Protein AF-A0A6G2DDM5-F1 (afdb_monomer_lite)

Organism: Streptococcus pneumoniae (NCBI:txid1313)

Secondary structure (DSSP, 8-state):
------HHHHHHHHHHTT-HHHHHHHHHHH-SS-----EEE-SS--GGG--TT-EEEEEESSS-TTTSPEEEEEEEETTEEEEE--GGGGG-HHHHHHHHHS--EES-HHHHHHHHHTTT--PPPPSEEHHHHHHHH-SSS---HHHHHHHH-SS----HHHHH-SGGG-----HHHHHHHHHHTT-

pLDDT: mean 89.07, std 11.63, range [36.31, 98.12]

Sequence (187 aa):
VYSGPDVENLGKFYDEMGFKQLKQALNVSSADVSESLDFTIVDQISQDMLSEESIFHFELFGENYHTDNLVGFAWSCGDKLYATDKLELLQDPIFKDFLEKTSLRVYDFKKDKVLLQRFGVDLQAPAFDIRLAKYLLSTVEDNEIATIASLYGQTYLVDDETFYGKGVKKAIPEREKFLEHLACKLA

Structure (mmCIF, N/CA/C/O backbone):
data_AF-A0A6G2DDM5-F1
#
_entry.id   AF-A0A6G2DDM5-F1
#
loop_
_atom_site.group_PDB
_atom_site.id
_atom_site.type_symbol
_atom_site.label_atom_id
_atom_site.label_alt_id
_atom_site.label_comp_id
_atom_site.label_asym_id
_atom_site.label_entity_id
_atom_site.label_seq_id
_atom_site.pdbx_PDB_ins_code
_atom_site.Cartn_x
_atom_site.Cartn_y
_atom_site.Cartn_z
_atom_site.occupancy
_atom_site.B_iso_or_equiv
_atom_site.auth_seq_id
_atom_site.auth_comp_id
_atom_site.auth_asym_id
_atom_site.auth_atom_id
_atom_site.pdbx_PDB_model_num
ATOM 1 N N . VAL A 1 1 ? 41.793 16.212 -19.940 1.00 54.78 1 VAL A N 1
ATOM 2 C CA . VAL A 1 1 ? 41.367 15.064 -19.108 1.00 54.78 1 VAL A CA 1
ATOM 3 C C . VAL A 1 1 ? 39.935 15.344 -18.697 1.00 54.78 1 VAL A C 1
ATOM 5 O O . VAL A 1 1 ? 39.684 16.451 -18.244 1.00 54.78 1 VAL A O 1
ATOM 8 N N . TYR A 1 2 ? 39.005 14.437 -18.986 1.00 66.69 2 TYR A N 1
ATOM 9 C CA . TYR A 1 2 ? 37.593 14.586 -18.624 1.00 66.69 2 TYR A CA 1
ATOM 10 C C . TYR A 1 2 ? 37.406 14.150 -17.167 1.00 66.69 2 TYR A C 1
ATOM 12 O O . TYR A 1 2 ? 37.849 13.059 -16.816 1.00 66.69 2 TYR A O 1
ATOM 20 N N . SER A 1 3 ? 36.795 14.999 -16.338 1.00 69.69 3 SER A N 1
ATOM 21 C CA . SER A 1 3 ? 36.660 14.789 -14.885 1.00 69.69 3 SER A CA 1
ATOM 22 C C . SER A 1 3 ? 35.334 14.136 -14.474 1.00 69.69 3 SER A C 1
ATOM 24 O O . SER A 1 3 ? 35.038 14.071 -13.286 1.00 69.69 3 SER A O 1
ATOM 26 N N . GLY A 1 4 ? 34.545 13.654 -15.439 1.00 71.62 4 GLY A N 1
ATOM 27 C CA . GLY A 1 4 ? 33.183 13.176 -15.200 1.00 71.62 4 GLY A CA 1
ATOM 28 C C . GLY A 1 4 ? 32.119 14.264 -15.415 1.00 71.62 4 GLY A C 1
ATOM 29 O O . GLY A 1 4 ? 32.465 15.424 -15.653 1.00 71.62 4 GLY A O 1
ATOM 30 N N . PRO A 1 5 ? 30.829 13.880 -15.402 1.00 71.56 5 PRO A N 1
ATOM 31 C CA . PRO A 1 5 ? 29.717 14.813 -15.547 1.00 71.56 5 PRO A CA 1
ATOM 32 C C . PRO A 1 5 ? 29.537 15.672 -14.286 1.00 71.56 5 PRO A C 1
ATOM 34 O O . PRO A 1 5 ? 29.652 15.182 -13.166 1.00 71.56 5 PRO A O 1
ATOM 37 N N . ASP A 1 6 ? 29.220 16.952 -14.479 1.00 81.56 6 ASP A N 1
ATOM 38 C CA . ASP A 1 6 ? 28.837 17.873 -13.404 1.00 81.56 6 ASP A CA 1
ATOM 39 C C . ASP A 1 6 ? 27.364 17.639 -13.035 1.00 81.56 6 ASP A C 1
ATOM 41 O O . ASP A 1 6 ? 26.447 18.185 -13.653 1.00 81.56 6 ASP A O 1
ATOM 45 N N . VAL A 1 7 ? 27.152 16.746 -12.068 1.00 80.56 7 VAL A N 1
ATOM 46 C CA . VAL A 1 7 ? 25.826 16.273 -11.640 1.00 80.56 7 VAL A CA 1
ATOM 47 C C . VAL A 1 7 ? 24.951 17.421 -11.125 1.00 80.56 7 VAL A C 1
ATOM 49 O O . VAL A 1 7 ? 23.751 17.442 -11.393 1.00 80.56 7 VAL A O 1
ATOM 52 N N . GLU A 1 8 ? 25.534 18.413 -10.445 1.00 79.19 8 GLU A N 1
ATOM 53 C CA . GLU A 1 8 ? 24.778 19.530 -9.870 1.00 79.19 8 GLU A CA 1
ATOM 54 C C . GLU A 1 8 ? 24.219 20.449 -10.965 1.00 79.19 8 GLU A C 1
ATOM 56 O O . GLU A 1 8 ? 23.033 20.792 -10.960 1.00 79.19 8 GLU A O 1
ATOM 61 N N . ASN A 1 9 ? 25.048 20.818 -11.946 1.00 82.56 9 ASN A N 1
ATOM 62 C CA . ASN A 1 9 ? 24.602 21.642 -13.071 1.00 82.56 9 ASN A CA 1
ATOM 63 C C . ASN A 1 9 ? 23.654 20.882 -14.009 1.00 82.56 9 ASN A C 1
ATOM 65 O O . ASN A 1 9 ? 22.713 21.472 -14.542 1.00 82.56 9 ASN A O 1
ATOM 69 N N . LEU A 1 10 ? 23.853 19.572 -14.177 1.00 82.69 10 LEU A N 1
ATOM 70 C CA . LEU A 1 10 ? 22.969 18.737 -14.988 1.00 82.69 10 LEU A CA 1
ATOM 71 C C . LEU A 1 10 ? 21.580 18.576 -14.347 1.00 82.69 10 LEU A C 1
ATOM 73 O O . LEU A 1 10 ? 20.574 18.652 -15.050 1.00 82.69 10 LEU A O 1
ATOM 77 N N . GLY A 1 11 ? 21.511 18.440 -13.019 1.00 83.12 11 GLY A N 1
ATOM 78 C CA . GLY A 1 11 ? 20.249 18.416 -12.278 1.00 83.12 11 GLY A CA 1
ATOM 79 C C . GLY A 1 11 ? 19.447 19.713 -12.435 1.00 83.12 11 GLY A C 1
ATOM 80 O O . GLY A 1 11 ? 18.255 19.656 -12.736 1.00 83.12 11 GLY A O 1
ATOM 81 N N . LYS A 1 12 ? 20.107 20.878 -12.323 1.00 84.38 12 LYS A N 1
ATOM 82 C CA . LYS A 1 12 ? 19.479 22.197 -12.552 1.00 84.38 12 LYS A CA 1
ATOM 83 C C . LYS A 1 12 ? 18.965 22.347 -13.984 1.00 84.38 12 LYS A C 1
ATOM 85 O O . LYS A 1 12 ? 17.849 22.811 -14.193 1.00 84.38 12 LYS A O 1
ATOM 90 N N . PHE A 1 13 ? 19.741 21.896 -14.968 1.00 86.62 13 PHE A N 1
ATOM 91 C CA . PHE A 1 13 ? 19.322 21.900 -16.369 1.00 86.62 13 PHE A CA 1
ATOM 92 C C . PHE A 1 13 ? 18.080 21.026 -16.607 1.00 86.62 13 PHE A C 1
ATOM 94 O O . PHE A 1 13 ? 17.173 21.415 -17.342 1.00 86.62 13 PHE A O 1
ATOM 101 N N . TYR A 1 14 ? 18.002 19.855 -15.970 1.00 87.88 14 TYR A N 1
ATOM 102 C CA . TYR A 1 14 ? 16.817 19.003 -16.059 1.00 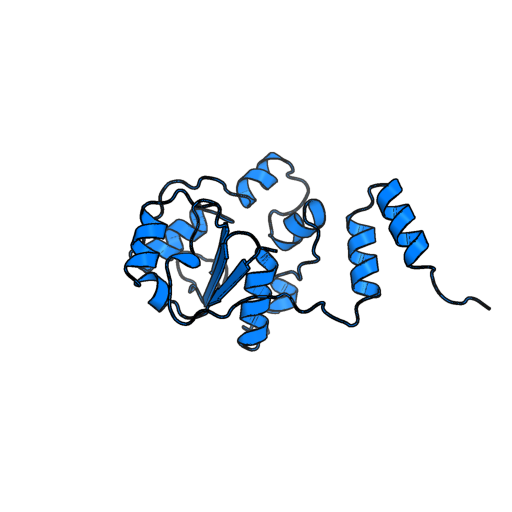87.88 14 TYR A CA 1
ATOM 103 C C . TYR A 1 14 ? 15.583 19.625 -15.400 1.00 87.88 14 TYR A C 1
ATOM 105 O O . TYR A 1 14 ? 14.490 19.464 -15.942 1.00 87.88 14 TYR A O 1
ATOM 113 N N . ASP A 1 15 ? 15.741 20.375 -14.306 1.00 81.62 15 ASP A N 1
ATOM 114 C CA . ASP A 1 15 ? 14.645 21.157 -13.719 1.00 81.62 15 ASP A CA 1
ATOM 115 C C . ASP A 1 15 ? 14.138 22.243 -14.675 1.00 81.62 15 ASP A C 1
ATOM 117 O O . ASP A 1 15 ? 12.932 22.340 -14.902 1.00 81.62 15 ASP A O 1
ATOM 121 N N . GLU A 1 16 ? 15.040 23.016 -15.288 1.00 85.44 16 GLU A N 1
ATOM 122 C CA . GLU A 1 16 ? 14.681 24.077 -16.243 1.00 85.44 16 GLU A CA 1
ATOM 123 C C . GLU A 1 16 ? 13.943 23.538 -17.475 1.00 85.44 16 GLU A C 1
ATOM 125 O O . GLU A 1 16 ? 13.008 24.167 -17.971 1.00 85.44 16 GLU A O 1
ATOM 130 N N . MET A 1 17 ? 14.339 22.361 -17.961 1.00 88.38 17 MET A N 1
ATOM 131 C CA . MET A 1 17 ? 13.740 21.724 -19.138 1.00 88.38 17 MET A CA 1
ATOM 132 C C . MET A 1 17 ? 12.504 20.874 -18.812 1.00 88.38 17 MET A C 1
ATOM 134 O O . MET A 1 17 ? 11.863 20.344 -19.720 1.00 88.38 17 MET A O 1
ATOM 138 N N . GLY A 1 18 ? 12.157 20.714 -17.530 1.00 76.94 18 GLY A N 1
ATOM 139 C CA . GLY A 1 18 ? 11.056 19.855 -17.088 1.00 76.94 18 GLY A CA 1
ATOM 140 C C . GLY A 1 18 ? 11.322 18.355 -17.273 1.00 76.94 18 GLY A C 1
ATOM 141 O O . GLY A 1 18 ? 10.384 17.558 -17.315 1.00 76.94 18 GLY A O 1
ATOM 142 N N . PHE A 1 19 ? 12.586 17.941 -17.378 1.00 84.25 19 PHE A N 1
ATOM 143 C CA . PHE A 1 19 ? 13.003 16.554 -17.600 1.00 84.25 19 PHE A CA 1
ATOM 144 C C . PHE A 1 19 ? 13.037 15.742 -16.299 1.00 84.25 19 PHE A C 1
ATOM 146 O O . PHE A 1 19 ? 14.080 15.245 -15.871 1.00 84.25 19 PHE A O 1
ATOM 153 N N . LYS A 1 20 ? 11.865 15.568 -15.682 1.00 76.75 20 LYS A N 1
ATOM 154 C CA . LYS A 1 20 ? 11.706 14.880 -14.389 1.00 76.75 20 LYS A CA 1
ATOM 155 C C . LYS A 1 20 ? 12.311 13.472 -14.367 1.00 76.75 20 LYS A C 1
ATOM 157 O O . LYS A 1 20 ? 13.054 13.148 -13.447 1.00 76.75 20 LYS A O 1
ATOM 162 N N . GLN A 1 21 ? 12.070 12.672 -15.407 1.00 72.88 21 GLN A N 1
ATOM 163 C CA . GLN A 1 21 ? 12.587 11.298 -15.505 1.00 72.88 21 GLN A CA 1
ATOM 164 C C . GLN A 1 21 ? 14.121 11.250 -15.588 1.00 72.88 21 GLN A C 1
ATOM 166 O O . GLN A 1 21 ? 14.756 10.429 -14.930 1.00 72.88 21 GLN A O 1
ATOM 171 N N . LEU A 1 22 ? 14.735 12.157 -16.357 1.00 79.69 22 LEU A N 1
ATOM 172 C CA . LEU A 1 22 ? 16.195 12.226 -16.472 1.00 79.69 22 LEU A CA 1
ATOM 173 C C . LEU A 1 22 ? 16.838 12.707 -15.168 1.00 79.69 22 LEU A C 1
ATOM 175 O O . LEU A 1 22 ? 17.896 12.207 -14.793 1.00 79.69 22 LEU A O 1
ATOM 179 N N . LYS A 1 23 ? 16.180 13.619 -14.442 1.00 77.50 23 LYS A N 1
ATOM 180 C CA . LYS A 1 23 ? 16.613 14.042 -13.104 1.00 77.50 23 LYS A CA 1
ATOM 181 C C . LYS A 1 23 ? 16.555 12.903 -12.092 1.00 77.50 23 LYS A C 1
ATOM 183 O O . LYS A 1 23 ? 17.520 12.699 -11.363 1.00 77.50 23 LYS A O 1
ATOM 188 N N . GLN A 1 24 ? 15.468 12.136 -12.075 1.00 71.00 24 GLN A N 1
ATOM 189 C CA . GLN A 1 24 ? 15.364 10.954 -11.217 1.00 71.00 24 GLN A CA 1
ATOM 190 C C . GLN A 1 24 ? 16.467 9.937 -11.544 1.00 71.00 24 GLN A C 1
ATOM 192 O O . GLN A 1 24 ? 17.178 9.503 -10.642 1.00 71.00 24 GLN A O 1
ATOM 197 N N . ALA A 1 25 ? 16.691 9.627 -12.825 1.00 72.44 25 ALA A N 1
ATOM 198 C CA . ALA A 1 25 ? 17.763 8.721 -13.246 1.00 72.44 25 ALA A CA 1
ATOM 199 C C . ALA A 1 25 ? 19.166 9.232 -12.860 1.00 72.44 25 ALA A C 1
ATOM 201 O O . ALA A 1 25 ? 20.036 8.445 -12.478 1.00 72.44 25 ALA A O 1
ATOM 202 N N . LEU A 1 26 ? 19.391 10.548 -12.920 1.00 74.81 26 LEU A N 1
ATOM 203 C CA . LEU A 1 26 ? 20.638 11.180 -12.492 1.00 74.81 26 LEU A CA 1
ATOM 204 C C . LEU A 1 26 ? 20.869 11.014 -10.983 1.00 74.81 26 LEU A C 1
ATOM 206 O O . LEU A 1 26 ? 21.977 10.666 -10.576 1.00 74.81 26 LEU A O 1
ATOM 210 N N . ASN A 1 27 ? 19.829 11.195 -10.166 1.00 65.69 27 ASN A N 1
ATOM 211 C CA . ASN A 1 27 ? 19.906 10.985 -8.719 1.00 65.69 27 ASN A CA 1
ATOM 212 C C . ASN A 1 27 ? 20.217 9.519 -8.379 1.00 65.69 27 ASN A C 1
ATOM 214 O O . ASN A 1 27 ? 21.095 9.267 -7.562 1.00 65.69 27 ASN A O 1
ATOM 218 N N . 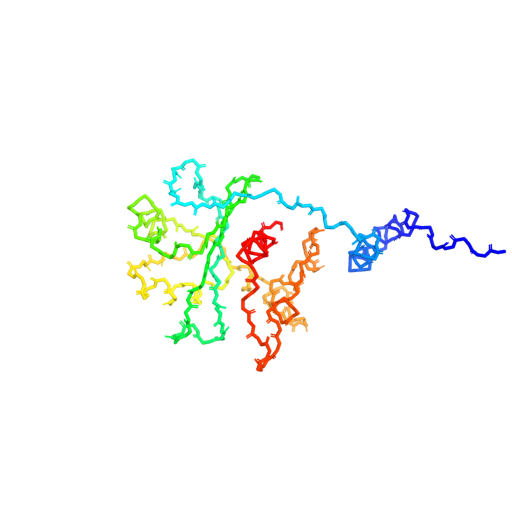VAL A 1 28 ? 19.591 8.558 -9.069 1.00 60.59 28 VAL A N 1
ATOM 219 C CA . VAL A 1 28 ? 19.861 7.116 -8.892 1.00 60.59 28 VAL A CA 1
ATOM 220 C C . VAL A 1 28 ? 21.303 6.765 -9.267 1.00 60.59 28 VAL A C 1
ATOM 222 O O . VAL A 1 28 ? 21.962 6.011 -8.563 1.00 60.59 28 VAL A O 1
ATOM 225 N N . SER A 1 29 ? 21.835 7.363 -10.337 1.00 56.31 29 SER A N 1
ATOM 226 C CA . SER A 1 29 ? 23.227 7.153 -10.775 1.00 56.31 29 SER A CA 1
ATOM 227 C C . SER A 1 29 ? 24.261 7.714 -9.790 1.00 56.31 29 SER A C 1
ATOM 229 O O . SER A 1 29 ? 25.420 7.307 -9.803 1.00 56.31 29 SER A O 1
ATOM 231 N N . SER A 1 30 ? 23.843 8.682 -8.973 1.00 50.94 30 SER A N 1
ATOM 232 C CA . SER A 1 30 ? 24.664 9.359 -7.962 1.00 50.94 30 SER A CA 1
ATOM 233 C C . SER A 1 30 ? 24.543 8.706 -6.581 1.00 50.94 30 SER A C 1
ATOM 235 O O . SER A 1 30 ? 25.346 8.986 -5.693 1.00 50.94 30 SER A O 1
ATOM 237 N N . ALA A 1 31 ? 23.541 7.845 -6.404 1.00 43.50 31 ALA A N 1
ATOM 238 C CA . ALA A 1 31 ? 23.170 7.226 -5.149 1.00 43.50 31 ALA A CA 1
ATOM 239 C C . ALA A 1 31 ? 23.557 5.738 -5.143 1.00 43.50 31 ALA A C 1
ATOM 241 O O . ALA A 1 31 ? 22.714 4.855 -5.244 1.00 43.50 31 ALA A O 1
ATOM 242 N N . ASP A 1 32 ? 24.837 5.463 -4.883 1.00 36.31 32 ASP A N 1
ATOM 243 C CA . ASP A 1 32 ? 25.250 4.228 -4.184 1.00 36.31 32 ASP A CA 1
ATOM 244 C C . ASP A 1 32 ? 24.856 4.269 -2.683 1.00 36.31 32 ASP A C 1
ATOM 246 O O . ASP A 1 32 ? 25.294 3.455 -1.870 1.00 36.31 32 ASP A O 1
ATOM 250 N N . VAL A 1 33 ? 24.017 5.232 -2.291 1.00 40.22 33 VAL A N 1
ATOM 251 C CA . VAL A 1 33 ? 23.480 5.403 -0.946 1.00 40.22 33 VAL A CA 1
ATOM 252 C C . VAL A 1 33 ? 21.976 5.579 -1.094 1.00 40.22 33 VAL A C 1
ATOM 254 O O . VAL A 1 33 ? 21.505 6.663 -1.426 1.00 40.22 33 VAL A O 1
ATOM 257 N N . SER A 1 34 ? 21.230 4.495 -0.887 1.00 47.12 34 SER A N 1
ATOM 258 C CA . SER A 1 34 ? 19.800 4.580 -0.595 1.00 47.12 34 SER A CA 1
ATOM 259 C C . SER A 1 34 ? 19.656 5.540 0.583 1.00 47.12 34 SER A C 1
ATOM 261 O O . SER A 1 34 ? 20.154 5.237 1.669 1.00 47.12 34 SER A O 1
ATOM 263 N N . GLU A 1 35 ? 19.061 6.717 0.382 1.00 52.72 35 GLU A N 1
ATOM 264 C CA . GLU A 1 35 ? 18.551 7.479 1.518 1.00 52.72 35 GLU A CA 1
ATOM 265 C C . GLU A 1 35 ? 17.567 6.546 2.222 1.00 52.72 35 GLU A C 1
ATOM 267 O O . GLU A 1 35 ? 16.577 6.117 1.633 1.00 52.72 35 GLU A O 1
ATOM 272 N N . SER A 1 36 ? 17.917 6.117 3.434 1.00 64.19 36 SER A N 1
ATOM 273 C CA . SER A 1 36 ? 17.078 5.227 4.227 1.00 64.19 36 SER A CA 1
ATOM 274 C C . SER A 1 36 ? 15.762 5.945 4.498 1.00 64.19 36 SER A C 1
ATOM 276 O O . SER A 1 36 ? 15.764 6.987 5.161 1.00 64.19 36 SER A O 1
ATOM 278 N N . LEU A 1 37 ? 14.664 5.410 3.972 1.00 83.12 37 LEU A N 1
ATOM 279 C CA . LEU A 1 37 ? 13.335 5.941 4.229 1.00 83.12 37 LEU A CA 1
ATOM 280 C C . LEU A 1 37 ? 13.002 5.732 5.710 1.00 83.12 37 LEU A C 1
ATOM 282 O O . LEU A 1 37 ? 13.131 4.621 6.221 1.00 83.12 37 LEU A O 1
ATOM 286 N N . ASP A 1 38 ? 12.581 6.786 6.409 1.00 91.00 38 ASP A N 1
ATOM 287 C CA . ASP A 1 38 ? 12.138 6.655 7.799 1.00 91.00 38 ASP A CA 1
ATOM 288 C C . ASP A 1 38 ? 10.714 6.085 7.825 1.00 91.00 38 ASP A C 1
ATOM 290 O O . ASP A 1 38 ? 9.750 6.737 7.416 1.00 91.00 38 ASP A O 1
ATOM 294 N N . PHE A 1 39 ? 10.580 4.837 8.269 1.00 95.19 39 PHE A N 1
ATOM 295 C CA . PHE A 1 39 ? 9.294 4.166 8.419 1.00 95.19 39 PHE A CA 1
ATOM 296 C C . PHE A 1 39 ? 9.278 3.297 9.676 1.00 95.19 39 PHE A C 1
ATOM 298 O O . PHE A 1 39 ? 10.305 2.840 10.177 1.00 95.19 39 PHE A O 1
ATOM 305 N N . THR A 1 40 ? 8.081 3.051 10.200 1.00 97.06 40 THR A N 1
ATOM 306 C CA . THR A 1 40 ? 7.877 2.226 11.392 1.00 97.06 40 THR A CA 1
ATOM 307 C C . THR A 1 40 ? 7.300 0.867 11.010 1.00 97.06 40 THR A C 1
ATOM 309 O O . THR A 1 40 ? 6.230 0.781 10.405 1.00 97.06 40 THR A O 1
ATOM 312 N N . ILE A 1 41 ? 7.977 -0.211 11.415 1.00 97.31 41 ILE A N 1
ATOM 313 C CA . ILE A 1 41 ? 7.411 -1.564 11.357 1.00 97.31 41 ILE A CA 1
ATOM 314 C C . ILE A 1 41 ? 6.393 -1.707 12.488 1.00 97.31 41 ILE A C 1
ATOM 316 O O . ILE A 1 41 ? 6.733 -1.552 13.662 1.00 97.31 41 ILE A O 1
ATOM 320 N N . VAL A 1 42 ? 5.143 -2.001 12.138 1.00 97.38 42 VAL A N 1
ATOM 321 C CA . VAL A 1 42 ? 4.040 -2.032 13.101 1.00 97.38 42 VAL A CA 1
ATOM 322 C C . VAL A 1 42 ? 3.699 -3.456 13.507 1.00 97.38 42 VAL A C 1
ATOM 324 O O . VAL A 1 42 ? 3.315 -4.289 12.686 1.00 97.38 42 VAL A O 1
ATOM 327 N N . ASP A 1 43 ? 3.780 -3.704 14.811 1.00 95.69 43 ASP A N 1
ATOM 328 C CA . ASP A 1 43 ? 3.358 -4.959 15.432 1.00 95.69 43 ASP A CA 1
ATOM 329 C C . ASP A 1 43 ? 2.021 -4.849 16.182 1.00 95.69 43 ASP A C 1
ATOM 331 O O . ASP A 1 43 ? 1.424 -5.877 16.501 1.00 95.69 43 ASP A O 1
ATOM 335 N N . GLN A 1 44 ? 1.569 -3.627 16.484 1.00 95.31 44 GLN A N 1
ATOM 336 C CA . GLN A 1 44 ? 0.322 -3.315 17.186 1.00 95.31 44 GLN A CA 1
ATOM 337 C C . GLN A 1 44 ? -0.233 -1.980 16.690 1.00 95.31 44 GLN A C 1
ATOM 339 O O . GLN A 1 44 ? 0.525 -1.027 16.526 1.00 95.31 44 GLN A O 1
ATOM 344 N N . ILE A 1 45 ? -1.547 -1.907 16.484 1.00 95.88 45 ILE A N 1
ATOM 345 C CA . ILE A 1 45 ? -2.206 -0.693 16.000 1.00 95.88 45 ILE A CA 1
ATOM 346 C C . ILE A 1 45 ? -2.489 0.251 17.168 1.00 95.88 45 ILE A C 1
ATOM 348 O O . ILE A 1 45 ? -2.998 -0.159 18.212 1.00 95.88 45 ILE A O 1
ATOM 352 N N . SER A 1 46 ? -2.206 1.535 16.967 1.00 94.06 46 SER A N 1
ATOM 353 C CA . SER A 1 46 ? -2.650 2.613 17.845 1.00 94.06 46 SER A CA 1
ATOM 354 C C . SER A 1 46 ? -3.364 3.702 17.046 1.00 94.06 46 SER A C 1
ATOM 356 O O . SER A 1 46 ? -3.150 3.877 15.848 1.00 94.06 46 SER A O 1
ATOM 358 N N . GLN A 1 47 ? -4.261 4.433 17.708 1.00 92.81 47 GLN A N 1
ATOM 359 C CA . GLN A 1 47 ? -5.128 5.407 17.040 1.00 92.81 47 GLN A CA 1
ATOM 360 C C . GLN A 1 47 ? -4.353 6.599 16.451 1.00 92.81 47 GLN A C 1
ATOM 362 O O . GLN A 1 47 ? -4.785 7.181 15.464 1.00 92.81 47 GLN A O 1
ATOM 367 N N . ASP A 1 48 ? -3.196 6.944 17.016 1.00 94.62 48 ASP A N 1
ATOM 368 C CA . ASP A 1 48 ? -2.308 8.001 16.517 1.00 94.62 48 ASP A CA 1
ATOM 369 C C . ASP A 1 48 ? -1.576 7.634 15.213 1.00 94.62 48 ASP A C 1
ATOM 371 O O . ASP A 1 48 ? -0.946 8.496 14.600 1.00 94.62 48 ASP A O 1
ATOM 375 N N . MET A 1 49 ? -1.681 6.377 14.767 1.00 95.69 49 MET A N 1
ATOM 376 C CA . MET A 1 49 ? -1.172 5.921 13.472 1.00 95.69 49 MET A CA 1
ATOM 377 C C . MET A 1 49 ? -2.187 6.100 12.335 1.00 95.69 49 MET A C 1
ATOM 379 O O . MET A 1 49 ? -1.858 5.776 11.196 1.00 95.69 49 MET A O 1
ATOM 383 N N . LEU A 1 50 ? -3.413 6.555 12.620 1.00 96.06 50 LEU A N 1
ATOM 384 C CA . LEU A 1 50 ? -4.527 6.566 11.670 1.00 96.06 50 LEU A CA 1
ATOM 385 C C . LEU A 1 50 ? -5.070 7.984 11.470 1.00 96.06 50 LEU A C 1
ATOM 387 O O . LEU A 1 50 ? -5.339 8.707 12.429 1.00 96.06 50 LEU A O 1
ATOM 391 N N . SER A 1 51 ? -5.282 8.364 10.212 1.00 95.12 51 SER A N 1
ATOM 392 C CA . SER A 1 51 ? -5.866 9.645 9.815 1.00 95.12 51 SER A CA 1
ATOM 393 C C . SER A 1 51 ? -6.789 9.450 8.618 1.00 95.12 51 SER A C 1
ATOM 395 O O . SER A 1 51 ? -6.524 8.617 7.762 1.00 95.12 51 SER A O 1
ATOM 397 N N . GLU A 1 52 ? -7.855 10.239 8.493 1.00 92.81 52 GLU A N 1
ATOM 398 C CA . GLU A 1 52 ? -8.731 10.197 7.306 1.00 92.81 52 GLU A CA 1
ATOM 399 C C . GLU A 1 52 ? -7.978 10.520 6.002 1.00 92.81 52 GLU A C 1
ATOM 401 O O . GLU A 1 52 ? -8.379 10.097 4.921 1.00 92.81 52 GLU A O 1
ATOM 406 N N . GLU A 1 53 ? -6.847 11.222 6.113 1.00 93.62 53 GLU A N 1
ATOM 407 C CA . GLU A 1 53 ? -5.959 11.544 4.993 1.00 93.62 53 GLU A CA 1
ATOM 408 C C . GLU A 1 53 ? -4.918 10.453 4.698 1.00 93.62 53 GLU A C 1
ATOM 410 O O . GLU A 1 53 ? -4.126 10.593 3.765 1.00 93.62 53 GLU A O 1
ATOM 415 N N . SER A 1 54 ? -4.907 9.370 5.478 1.00 94.00 54 SER A N 1
ATOM 416 C CA . SER A 1 54 ? -4.007 8.236 5.287 1.00 94.00 54 SER A CA 1
ATOM 417 C C . SER A 1 54 ? -4.191 7.601 3.911 1.00 94.00 54 SER A C 1
ATOM 419 O O . SER A 1 54 ? -5.308 7.330 3.458 1.00 94.00 54 SER A O 1
ATOM 421 N N . ILE A 1 55 ? -3.065 7.322 3.260 1.00 95.69 55 ILE A N 1
ATOM 422 C CA . ILE A 1 55 ? -3.014 6.547 2.022 1.00 95.69 55 ILE A CA 1
ATOM 423 C C . ILE A 1 55 ? -2.675 5.115 2.401 1.00 95.69 55 ILE A C 1
ATOM 425 O O . ILE A 1 55 ? -1.728 4.895 3.150 1.00 95.69 55 ILE A O 1
ATOM 429 N N . PHE A 1 56 ? -3.443 4.158 1.890 1.00 97.44 56 PHE A N 1
ATOM 430 C CA . PHE A 1 56 ? -3.253 2.738 2.153 1.00 97.44 56 PHE A CA 1
ATOM 431 C C . PHE A 1 56 ? -2.786 2.008 0.903 1.00 97.44 56 PHE A C 1
ATOM 433 O O . PHE A 1 56 ? -3.259 2.262 -0.208 1.00 97.44 56 PHE A O 1
ATOM 440 N N . HIS A 1 57 ? -1.890 1.050 1.113 1.00 97.38 57 HIS A N 1
ATOM 441 C CA . HIS A 1 57 ? -1.425 0.137 0.086 1.00 97.38 57 HIS A CA 1
ATOM 442 C C . HIS A 1 57 ? -1.423 -1.298 0.613 1.00 97.38 57 HIS A C 1
ATOM 444 O O . HIS A 1 57 ? -0.737 -1.614 1.586 1.00 97.38 57 HIS A O 1
ATOM 450 N N . PHE A 1 58 ? -2.181 -2.173 -0.049 1.00 96.88 58 PHE A N 1
ATOM 451 C CA . PHE A 1 58 ? -2.275 -3.596 0.272 1.00 96.88 58 PHE A CA 1
ATOM 452 C C . PHE A 1 58 ? -1.528 -4.422 -0.780 1.00 96.88 58 PHE A C 1
ATOM 454 O O . PHE A 1 58 ? -1.860 -4.398 -1.975 1.00 96.88 58 PHE A O 1
ATOM 461 N N . GLU A 1 59 ? -0.512 -5.162 -0.335 1.00 96.25 59 GLU A N 1
ATOM 462 C CA . GLU A 1 59 ? 0.404 -5.869 -1.223 1.00 96.25 59 GLU A CA 1
ATOM 463 C C . GLU A 1 59 ? -0.029 -7.309 -1.481 1.00 96.25 59 GLU A C 1
ATOM 465 O O . GLU A 1 59 ? -0.097 -8.149 -0.580 1.00 96.25 59 GLU A O 1
ATOM 470 N N . LEU A 1 60 ? -0.251 -7.606 -2.758 1.00 93.31 60 LEU A N 1
ATOM 471 C CA . LEU A 1 60 ? -0.533 -8.942 -3.258 1.00 93.31 60 LEU A CA 1
ATOM 472 C C . LEU A 1 60 ? 0.750 -9.562 -3.811 1.00 93.31 60 LEU A C 1
ATOM 474 O O . LEU A 1 60 ? 1.348 -9.021 -4.739 1.00 93.31 60 LEU A O 1
ATOM 478 N N . PHE A 1 61 ? 1.133 -10.741 -3.324 1.00 88.19 61 PHE A N 1
ATOM 479 C CA . PHE A 1 61 ? 2.218 -11.494 -3.951 1.00 88.19 61 PHE A CA 1
ATOM 480 C C . PHE A 1 61 ? 1.658 -12.419 -5.030 1.00 88.19 61 PHE A C 1
ATOM 482 O O . PHE A 1 61 ? 1.403 -13.601 -4.806 1.00 88.19 61 PHE A O 1
ATOM 489 N N . GLY A 1 62 ? 1.424 -11.848 -6.208 1.00 87.19 62 GLY A N 1
ATOM 490 C CA . GLY A 1 62 ? 0.733 -12.514 -7.306 1.00 87.19 62 GLY A CA 1
ATOM 491 C C . GLY A 1 62 ? 0.090 -11.500 -8.242 1.00 87.19 62 GLY A C 1
ATOM 492 O O . GLY A 1 62 ? 0.427 -10.322 -8.195 1.00 87.19 62 GLY A O 1
ATOM 493 N N . GLU A 1 63 ? -0.824 -11.958 -9.085 1.00 85.38 63 GLU A N 1
ATOM 494 C CA . GLU A 1 63 ? -1.598 -11.088 -9.987 1.00 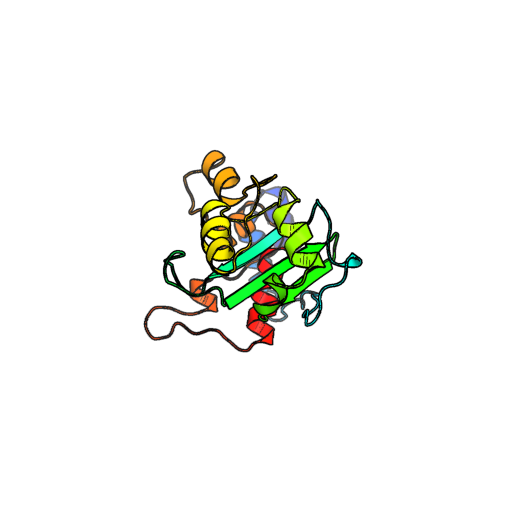85.38 63 GLU A CA 1
ATOM 495 C C . GLU A 1 63 ? -3.106 -11.230 -9.756 1.00 85.38 63 GLU A C 1
ATOM 497 O O . GLU A 1 63 ? -3.881 -10.304 -10.007 1.00 85.38 63 GLU A O 1
ATOM 502 N N . ASN A 1 64 ? -3.550 -12.381 -9.252 1.00 90.31 64 ASN A N 1
ATOM 503 C CA . ASN A 1 64 ? -4.954 -12.701 -9.107 1.00 90.31 64 ASN A CA 1
ATOM 504 C C . ASN A 1 64 ? -5.438 -12.406 -7.687 1.00 90.31 64 ASN A C 1
ATOM 506 O O . ASN A 1 64 ? -5.344 -13.238 -6.789 1.00 90.31 64 ASN A O 1
ATOM 510 N N . TYR A 1 65 ? -6.056 -11.244 -7.497 1.00 90.31 65 TYR A N 1
ATOM 511 C CA . TYR A 1 65 ? -6.605 -10.817 -6.206 1.00 90.31 65 TYR A CA 1
ATOM 512 C C . TYR A 1 65 ? -7.759 -11.689 -5.672 1.00 90.31 65 TYR A C 1
ATOM 514 O O . TYR A 1 65 ? -8.128 -11.568 -4.503 1.00 90.31 65 TYR A O 1
ATOM 522 N N . HIS A 1 66 ? -8.315 -12.607 -6.472 1.00 88.56 66 HIS A N 1
ATOM 523 C CA . HIS A 1 66 ? -9.276 -13.597 -5.975 1.00 88.56 66 HIS A CA 1
ATOM 524 C C . HIS A 1 66 ? -8.611 -14.803 -5.302 1.00 88.56 66 HIS A C 1
ATOM 526 O O . HIS A 1 66 ? -9.228 -15.411 -4.427 1.00 88.56 66 HIS A O 1
ATOM 532 N N . THR A 1 67 ? -7.391 -15.172 -5.703 1.00 89.31 67 THR A N 1
ATOM 533 C CA . THR A 1 67 ? -6.745 -16.429 -5.279 1.00 89.31 67 THR A CA 1
ATOM 534 C C . THR A 1 67 ? -5.426 -16.223 -4.552 1.00 89.31 67 THR A C 1
ATOM 536 O O . THR A 1 67 ? -5.128 -16.966 -3.620 1.00 89.31 67 THR A O 1
ATOM 539 N N . ASP A 1 68 ? -4.649 -15.221 -4.951 1.00 92.50 68 ASP A N 1
ATOM 540 C CA . ASP A 1 68 ? -3.319 -14.960 -4.412 1.00 92.50 68 ASP A CA 1
ATOM 541 C C . ASP A 1 68 ? -3.420 -14.271 -3.051 1.00 92.50 68 ASP A C 1
ATOM 543 O O . ASP A 1 68 ? -4.417 -13.623 -2.731 1.00 92.50 68 ASP A O 1
ATOM 547 N N . ASN A 1 69 ? -2.413 -14.449 -2.203 1.00 90.25 69 ASN A N 1
ATOM 548 C CA . ASN A 1 69 ? -2.483 -13.988 -0.821 1.00 90.25 69 ASN A CA 1
ATOM 549 C C . ASN A 1 69 ? -1.977 -12.553 -0.671 1.00 90.25 69 ASN A C 1
ATOM 551 O O . ASN A 1 69 ? -0.959 -12.174 -1.252 1.00 90.25 69 ASN A O 1
ATOM 555 N N . LEU A 1 70 ? -2.678 -11.791 0.170 1.00 94.94 70 LEU A N 1
ATOM 556 C CA . LEU A 1 70 ? -2.129 -10.582 0.771 1.00 94.94 70 LEU A CA 1
ATOM 557 C C . LEU A 1 70 ? -0.877 -10.979 1.565 1.00 94.94 70 LEU A C 1
ATOM 559 O O . LEU A 1 70 ? -0.915 -11.970 2.294 1.00 94.94 70 LEU A O 1
ATOM 563 N N . VAL A 1 71 ? 0.216 -10.243 1.401 1.00 95.88 71 VAL A N 1
ATOM 564 C CA . VAL A 1 71 ? 1.506 -10.552 2.051 1.00 95.88 71 VAL A CA 1
ATOM 565 C C . VAL A 1 71 ? 1.996 -9.459 2.988 1.00 95.88 71 VAL A C 1
ATOM 567 O O . VAL A 1 71 ? 2.886 -9.693 3.795 1.00 95.88 71 VAL A O 1
ATOM 570 N N . GLY A 1 72 ? 1.394 -8.280 2.907 1.00 97.31 72 GLY A N 1
ATOM 571 C CA . GLY A 1 72 ? 1.676 -7.161 3.783 1.00 97.31 72 GLY A CA 1
ATOM 572 C C . GLY A 1 72 ? 0.880 -5.946 3.349 1.00 97.31 72 GLY A C 1
ATOM 573 O O . GLY A 1 72 ? 0.200 -5.958 2.318 1.00 97.31 72 GLY A O 1
ATOM 574 N N . PHE A 1 73 ? 0.943 -4.900 4.151 1.00 97.88 73 PHE A N 1
ATOM 575 C CA . PHE A 1 73 ? 0.339 -3.622 3.825 1.00 97.88 73 PHE A CA 1
ATOM 576 C C . PHE A 1 73 ? 1.098 -2.489 4.503 1.00 97.88 73 PHE A C 1
ATOM 578 O O . PHE A 1 73 ? 1.783 -2.681 5.511 1.00 97.88 73 PHE A O 1
ATOM 585 N N . ALA A 1 74 ? 0.975 -1.306 3.922 1.00 97.94 74 ALA A N 1
ATOM 586 C CA . ALA A 1 74 ? 1.561 -0.083 4.431 1.00 97.94 74 ALA A CA 1
ATOM 587 C C . ALA A 1 74 ? 0.532 1.043 4.392 1.00 97.94 74 ALA A C 1
ATOM 589 O O . ALA A 1 74 ? -0.431 1.002 3.617 1.00 97.94 74 ALA A O 1
ATOM 590 N N . TRP A 1 75 ? 0.733 2.046 5.238 1.00 98.06 75 TRP A N 1
ATOM 591 C CA . TRP A 1 75 ? -0.071 3.257 5.220 1.00 98.06 75 TRP A CA 1
ATOM 592 C C . TRP A 1 75 ? 0.709 4.476 5.706 1.00 98.06 75 TRP A C 1
ATOM 594 O O . TRP A 1 75 ? 1.702 4.357 6.426 1.00 98.06 75 TRP A O 1
ATOM 604 N N . SER A 1 76 ? 0.248 5.659 5.311 1.00 96.56 76 SER A N 1
ATOM 605 C CA . SER A 1 76 ? 0.785 6.938 5.778 1.00 96.56 76 SER A CA 1
ATOM 606 C C . SER A 1 76 ? -0.094 7.558 6.864 1.00 96.56 76 SER A C 1
ATOM 608 O O . SER A 1 76 ? -1.294 7.302 6.928 1.00 96.56 76 SER A O 1
ATOM 610 N N . CYS A 1 77 ? 0.468 8.405 7.722 1.00 95.50 77 CYS A N 1
ATOM 611 C CA . CYS A 1 77 ? -0.293 9.296 8.601 1.00 95.50 77 CYS A CA 1
ATOM 612 C C . CYS A 1 77 ? 0.481 10.601 8.793 1.00 95.50 77 CYS A C 1
ATOM 614 O O . CYS A 1 77 ? 1.443 10.658 9.565 1.00 95.50 77 CYS A O 1
ATOM 616 N N . GLY A 1 78 ? 0.066 11.653 8.083 1.00 91.94 78 GLY A N 1
ATOM 617 C CA . GLY A 1 78 ? 0.899 12.847 7.937 1.00 91.94 78 GLY A CA 1
ATOM 618 C C . GLY A 1 78 ? 2.214 12.475 7.251 1.00 91.94 78 GLY A C 1
ATOM 619 O O . GLY A 1 78 ? 2.192 11.770 6.248 1.00 91.94 78 GLY A O 1
ATOM 620 N N . ASP A 1 79 ? 3.339 12.880 7.838 1.00 90.88 79 ASP A N 1
ATOM 621 C CA . ASP A 1 79 ? 4.682 12.599 7.304 1.00 90.88 79 ASP A CA 1
ATOM 622 C C . ASP A 1 79 ? 5.239 11.224 7.724 1.00 90.88 79 ASP A C 1
ATOM 624 O O . ASP A 1 79 ? 6.370 10.883 7.390 1.00 90.88 79 ASP A O 1
ATOM 628 N N . LYS A 1 80 ? 4.480 10.436 8.500 1.00 95.81 80 LYS A N 1
ATOM 629 C CA . LYS A 1 80 ? 4.925 9.123 8.986 1.00 95.81 80 LYS A CA 1
ATOM 630 C C . LYS A 1 80 ? 4.462 8.006 8.065 1.00 95.81 80 LYS A C 1
ATOM 632 O O . LYS A 1 80 ? 3.303 7.989 7.647 1.00 95.81 80 LYS A O 1
ATOM 637 N N . LEU A 1 81 ? 5.341 7.033 7.855 1.00 96.81 81 LEU A N 1
ATOM 638 C CA . LEU A 1 81 ? 5.066 5.815 7.104 1.00 96.81 81 LEU A CA 1
ATOM 639 C C . LEU A 1 81 ? 5.085 4.603 8.032 1.00 96.81 81 LEU A C 1
ATOM 641 O O . LEU A 1 81 ? 5.961 4.464 8.889 1.00 96.81 81 LEU A O 1
ATOM 645 N N . TYR A 1 82 ? 4.119 3.716 7.839 1.00 97.94 82 TYR A N 1
ATOM 646 C CA . TYR A 1 82 ? 3.963 2.484 8.598 1.00 97.94 82 TYR A CA 1
ATOM 647 C C . TYR A 1 82 ? 3.865 1.305 7.644 1.00 97.94 82 TYR A C 1
ATOM 649 O O . TYR A 1 82 ? 3.201 1.396 6.614 1.00 97.94 82 TYR A O 1
ATOM 657 N N . ALA A 1 83 ? 4.489 0.186 7.999 1.00 98.06 83 ALA A N 1
ATOM 658 C CA . ALA A 1 83 ? 4.417 -1.043 7.219 1.00 98.06 83 ALA A CA 1
ATOM 659 C C . ALA A 1 83 ? 4.336 -2.268 8.129 1.00 98.06 83 ALA A C 1
ATOM 661 O O . ALA A 1 83 ? 4.895 -2.293 9.229 1.00 98.06 83 ALA A O 1
ATOM 662 N N . THR A 1 84 ? 3.639 -3.304 7.673 1.00 98.12 84 THR A N 1
ATOM 663 C CA . THR A 1 84 ? 3.546 -4.573 8.392 1.00 98.12 84 THR A CA 1
ATOM 664 C C . THR A 1 84 ? 3.273 -5.748 7.456 1.00 98.12 84 THR A C 1
ATOM 666 O O . THR A 1 84 ? 2.601 -5.625 6.433 1.00 98.12 84 THR A O 1
ATOM 669 N N . ASP A 1 85 ? 3.795 -6.911 7.829 1.00 97.19 85 ASP A N 1
ATOM 670 C CA . ASP A 1 85 ? 3.499 -8.223 7.250 1.00 97.19 85 ASP A CA 1
ATOM 671 C C . ASP A 1 85 ? 2.513 -9.029 8.121 1.00 97.19 85 ASP A C 1
ATOM 673 O O . ASP A 1 85 ? 2.128 -10.145 7.770 1.00 97.19 85 ASP A O 1
ATOM 677 N N . LYS A 1 86 ? 2.061 -8.458 9.247 1.00 97.38 86 LYS A N 1
ATOM 678 C CA . LYS A 1 86 ? 1.109 -9.078 10.176 1.00 97.38 86 LYS A CA 1
ATOM 679 C C . LYS A 1 86 ? -0.329 -8.860 9.735 1.00 97.38 86 LYS A C 1
ATOM 681 O O . LYS A 1 86 ? -0.989 -7.888 10.108 1.00 97.38 86 LYS A O 1
ATOM 686 N N . LEU A 1 87 ? -0.837 -9.799 8.946 1.00 96.62 87 LEU A N 1
ATOM 687 C CA . LEU A 1 87 ? -2.198 -9.751 8.405 1.00 96.62 87 LEU A CA 1
ATOM 688 C C . LEU A 1 87 ? -3.273 -9.820 9.498 1.00 96.62 87 LEU A C 1
ATOM 690 O O . LEU A 1 87 ? -4.385 -9.335 9.302 1.00 96.62 87 LEU A O 1
ATOM 694 N N . GLU A 1 88 ? -2.953 -10.389 10.661 1.00 96.75 88 GLU A N 1
ATOM 695 C CA . GLU A 1 88 ? -3.840 -10.433 11.822 1.00 96.75 88 GLU A CA 1
ATOM 696 C C . GLU A 1 88 ? -4.237 -9.042 12.334 1.00 96.75 88 GLU A C 1
ATOM 698 O O . GLU A 1 88 ? -5.311 -8.904 12.920 1.00 96.75 88 GLU A O 1
ATOM 703 N N . LEU A 1 89 ? -3.442 -8.001 12.054 1.00 97.00 89 LEU A N 1
ATOM 704 C CA . LEU A 1 89 ? -3.772 -6.622 12.422 1.00 97.00 89 LEU A CA 1
ATOM 705 C C . LEU A 1 89 ? -5.020 -6.103 11.694 1.00 97.00 89 LEU A C 1
ATOM 707 O O . LEU A 1 89 ? -5.683 -5.208 12.203 1.00 97.00 89 LEU A O 1
ATOM 711 N N . LEU A 1 90 ? -5.425 -6.715 10.574 1.00 96.94 90 LEU A N 1
ATOM 712 C CA . LEU A 1 90 ? -6.712 -6.429 9.923 1.00 96.94 90 LEU A CA 1
ATOM 713 C C . LEU A 1 90 ? -7.926 -6.797 10.788 1.00 96.94 90 LEU A C 1
ATOM 715 O O . LEU A 1 90 ? -9.031 -6.338 10.514 1.00 96.94 90 LEU A O 1
ATOM 719 N N . GLN A 1 91 ? -7.744 -7.652 11.798 1.00 96.50 91 GLN A N 1
ATOM 720 C CA . GLN A 1 91 ? -8.786 -8.000 12.766 1.00 96.50 91 GLN A CA 1
ATOM 721 C C . GLN A 1 91 ? -8.708 -7.173 14.049 1.00 96.50 91 GLN A C 1
ATOM 723 O O . GLN A 1 91 ? -9.557 -7.349 14.925 1.00 96.50 91 GLN A O 1
ATOM 728 N N . ASP A 1 92 ? -7.713 -6.291 14.183 1.00 97.44 92 ASP A N 1
ATOM 729 C CA . ASP A 1 92 ? -7.663 -5.369 15.307 1.00 97.44 92 ASP A CA 1
ATOM 730 C C . ASP A 1 92 ? -8.930 -4.491 15.308 1.00 97.44 92 ASP A C 1
ATOM 732 O O . ASP A 1 92 ? -9.275 -3.929 14.266 1.00 97.44 92 ASP A O 1
ATOM 736 N N . PRO A 1 93 ? -9.650 -4.359 16.438 1.00 96.12 93 PRO A N 1
ATOM 737 C CA . PRO A 1 93 ? -10.906 -3.620 16.468 1.00 96.12 93 PRO A CA 1
ATOM 738 C C . PRO A 1 93 ? -10.774 -2.152 16.060 1.00 96.12 93 PRO A C 1
ATOM 740 O O . PRO A 1 93 ? -11.681 -1.633 15.417 1.00 96.12 93 PRO A O 1
ATOM 743 N N . ILE A 1 94 ? -9.672 -1.482 16.419 1.00 96.00 94 ILE A N 1
ATOM 744 C CA . ILE A 1 94 ? -9.449 -0.067 16.091 1.00 96.00 94 ILE A CA 1
ATOM 745 C C . ILE A 1 94 ? -9.197 0.054 14.592 1.00 96.00 94 ILE A C 1
ATOM 747 O O . ILE A 1 94 ? -9.804 0.889 13.922 1.00 96.00 94 ILE A O 1
ATOM 751 N N . PHE A 1 95 ? -8.330 -0.808 14.060 1.00 97.12 95 PHE A N 1
ATOM 752 C CA . PHE A 1 95 ? -7.975 -0.777 12.649 1.00 97.12 95 PHE A CA 1
ATOM 753 C C . PHE A 1 95 ? -9.146 -1.151 11.750 1.00 97.12 95 PHE A C 1
ATOM 755 O O . PHE A 1 95 ? -9.447 -0.444 10.792 1.00 97.12 95 PHE A O 1
ATOM 762 N N . LYS A 1 96 ? -9.851 -2.232 12.087 1.00 97.12 96 LYS A N 1
ATOM 763 C CA . LYS A 1 96 ? -11.011 -2.695 11.335 1.00 97.12 96 LYS A CA 1
ATOM 764 C C . LYS A 1 96 ? -12.118 -1.647 11.307 1.00 97.12 96 LYS A C 1
ATOM 766 O O . LYS A 1 96 ? -12.620 -1.337 10.232 1.00 97.12 96 LYS A O 1
ATOM 771 N N . ASP A 1 97 ? -12.457 -1.069 12.461 1.00 96.75 97 ASP A N 1
ATOM 772 C CA . ASP A 1 97 ? -13.481 -0.023 12.547 1.00 96.75 97 ASP A CA 1
ATOM 773 C C . ASP A 1 97 ? -13.119 1.190 11.683 1.00 96.75 97 ASP A C 1
ATOM 775 O O . ASP A 1 97 ? -13.970 1.727 10.974 1.00 96.75 97 ASP A O 1
ATOM 779 N N . PHE A 1 98 ? -11.842 1.577 11.687 1.00 97.06 98 PHE A N 1
ATOM 780 C CA . PHE A 1 98 ? -11.334 2.656 10.854 1.00 97.06 98 PHE A CA 1
ATOM 781 C C . PHE A 1 98 ? -11.435 2.332 9.353 1.00 97.06 98 PHE A C 1
ATOM 783 O O . PHE A 1 98 ? -11.984 3.129 8.593 1.00 97.06 98 PHE A O 1
ATOM 790 N N . LEU A 1 99 ? -10.960 1.161 8.914 1.00 96.94 99 LEU A N 1
ATOM 791 C CA . LEU A 1 99 ? -11.003 0.754 7.502 1.00 96.94 99 LEU A CA 1
ATOM 792 C C . LEU A 1 99 ? -12.439 0.644 6.958 1.00 96.94 99 LEU A C 1
ATOM 794 O O . LEU A 1 99 ? -12.683 0.957 5.794 1.00 96.94 99 LEU A O 1
ATOM 798 N N . GLU A 1 100 ? -13.394 0.211 7.786 1.00 97.12 100 GLU A N 1
ATOM 799 C CA . GLU A 1 100 ? -14.795 0.016 7.383 1.00 97.12 100 GLU A CA 1
ATOM 800 C C . GLU A 1 100 ? -15.638 1.299 7.414 1.00 97.12 100 GLU A C 1
ATOM 802 O O . GLU A 1 100 ? -16.722 1.326 6.825 1.00 97.12 100 GLU A O 1
ATOM 807 N N . LYS A 1 101 ? -15.179 2.360 8.091 1.00 96.62 101 LYS A N 1
ATOM 808 C CA . LYS A 1 101 ? -15.920 3.629 8.232 1.00 96.62 101 LYS A CA 1
ATOM 809 C C . LYS A 1 101 ? -15.303 4.796 7.475 1.00 96.62 101 LYS A C 1
ATOM 811 O O . LYS A 1 101 ? -16.017 5.750 7.165 1.00 96.62 101 LYS A O 1
ATOM 816 N N . THR A 1 102 ? -14.016 4.730 7.165 1.00 95.56 102 THR A N 1
ATOM 817 C CA . THR A 1 102 ? -13.296 5.811 6.491 1.00 95.56 102 THR A CA 1
ATOM 818 C C . THR A 1 102 ? -13.297 5.607 4.978 1.00 95.56 102 THR A C 1
ATOM 820 O O . THR A 1 102 ? -13.091 4.505 4.473 1.00 95.56 102 THR A O 1
ATOM 823 N N . SER A 1 103 ? -13.503 6.687 4.222 1.00 95.31 103 SER A N 1
ATOM 824 C CA . SER A 1 103 ? -13.307 6.677 2.766 1.00 95.31 103 SER A CA 1
ATOM 825 C C . SER A 1 103 ? -11.813 6.774 2.457 1.00 95.31 103 SER A C 1
ATOM 827 O O . SER A 1 103 ? -11.250 7.862 2.420 1.00 95.31 103 SER A O 1
ATOM 829 N N . LEU A 1 104 ? -11.156 5.631 2.274 1.00 94.88 104 LEU A N 1
ATOM 830 C CA . LEU A 1 104 ? -9.696 5.561 2.154 1.00 94.88 104 LEU A CA 1
ATOM 831 C C . LEU A 1 104 ? -9.172 6.131 0.827 1.00 94.88 104 LEU A C 1
ATOM 833 O O . LEU A 1 104 ? -9.857 6.098 -0.200 1.00 94.88 104 LEU A O 1
ATOM 837 N N . ARG A 1 105 ? -7.921 6.598 0.833 1.00 96.94 105 ARG A N 1
ATOM 838 C CA . ARG A 1 105 ? -7.131 6.873 -0.376 1.00 96.94 105 ARG A CA 1
ATOM 839 C C . ARG A 1 105 ? -6.285 5.635 -0.682 1.00 96.94 105 ARG A C 1
ATOM 841 O O . ARG A 1 105 ? -5.549 5.184 0.191 1.00 96.94 105 ARG A O 1
ATOM 848 N N . VAL A 1 106 ? -6.399 5.075 -1.884 1.00 96.69 106 VAL A N 1
ATOM 849 C CA . VAL A 1 106 ? -5.803 3.768 -2.221 1.00 96.69 106 VAL A CA 1
ATOM 850 C C . VAL A 1 106 ? -5.221 3.709 -3.635 1.00 96.69 106 VAL A C 1
ATOM 852 O O . VAL A 1 106 ? -5.472 4.576 -4.481 1.00 96.69 106 VAL A O 1
ATOM 855 N N . TYR A 1 107 ? -4.466 2.642 -3.900 1.00 94.25 107 TYR A N 1
ATOM 856 C CA . TYR A 1 107 ? -4.049 2.219 -5.233 1.00 94.25 107 TYR A CA 1
ATOM 857 C C . TYR A 1 107 ? -4.820 0.957 -5.645 1.00 94.25 107 TYR A C 1
ATOM 859 O O . TYR A 1 107 ? -4.538 -0.135 -5.156 1.00 94.25 107 TYR A O 1
ATOM 867 N N . ASP A 1 108 ? -5.758 1.110 -6.588 1.00 95.62 108 ASP A N 1
ATOM 868 C CA . ASP A 1 108 ? -6.682 0.061 -7.045 1.00 95.62 108 ASP A CA 1
ATOM 869 C C . ASP A 1 108 ? -7.683 -0.401 -5.974 1.00 95.62 108 ASP A C 1
ATOM 871 O O . ASP A 1 108 ? -7.586 -1.481 -5.383 1.00 95.62 108 ASP A O 1
ATOM 875 N N . PHE A 1 109 ? -8.731 0.400 -5.796 1.00 96.88 109 PHE A N 1
ATOM 876 C CA . PHE A 1 109 ? -9.798 0.128 -4.840 1.00 96.88 109 PHE A CA 1
ATOM 877 C C . PHE A 1 109 ? -10.498 -1.212 -5.073 1.00 96.88 109 PHE A C 1
ATOM 879 O O . PHE A 1 109 ? -10.893 -1.893 -4.126 1.00 96.88 109 PHE A O 1
ATOM 886 N N . LYS A 1 110 ? -10.676 -1.612 -6.337 1.00 95.38 110 LYS A N 1
ATOM 887 C CA . LYS A 1 110 ? -11.360 -2.867 -6.664 1.00 95.38 110 LYS A CA 1
ATOM 888 C C . LYS A 1 110 ? -10.557 -4.058 -6.143 1.00 95.38 110 LYS A C 1
ATOM 890 O O . LYS A 1 110 ? -11.144 -4.963 -5.550 1.00 95.38 110 LYS A O 1
ATOM 895 N N . LYS A 1 111 ? -9.240 -4.053 -6.367 1.00 95.38 111 LYS A N 1
ATOM 896 C CA . LYS A 1 111 ? -8.319 -5.072 -5.850 1.00 95.38 111 LYS A CA 1
ATOM 897 C C . LYS A 1 111 ? -8.387 -5.117 -4.323 1.00 95.38 111 LYS A C 1
ATOM 899 O O . LYS A 1 111 ? -8.641 -6.183 -3.763 1.00 95.38 111 LYS A O 1
ATOM 904 N N . ASP A 1 112 ? -8.238 -3.968 -3.670 1.00 95.94 112 ASP A N 1
ATOM 905 C CA . ASP A 1 112 ? -8.199 -3.874 -2.207 1.00 95.94 112 ASP A CA 1
ATOM 906 C C . ASP A 1 112 ? -9.504 -4.352 -1.567 1.00 95.94 112 ASP A C 1
ATOM 908 O O . ASP A 1 112 ? -9.484 -5.167 -0.643 1.00 95.94 112 ASP A O 1
ATOM 912 N N . LYS A 1 113 ? -10.656 -3.944 -2.113 1.00 96.00 113 LYS A N 1
ATOM 913 C CA . LYS A 1 113 ? -11.968 -4.377 -1.622 1.00 96.00 113 LYS A CA 1
ATOM 914 C C . LYS A 1 113 ? -12.134 -5.896 -1.685 1.00 96.00 113 LYS A C 1
ATOM 916 O O . LYS A 1 113 ? -12.590 -6.499 -0.719 1.00 96.00 113 LYS A O 1
ATOM 921 N N . VAL A 1 114 ? -11.758 -6.530 -2.797 1.00 95.62 114 VAL A N 1
ATOM 922 C CA . VAL A 1 114 ? -11.873 -7.992 -2.943 1.00 95.62 114 VAL A CA 1
ATOM 923 C C . VAL A 1 114 ? -10.908 -8.727 -2.010 1.00 95.62 114 VAL A C 1
ATOM 925 O O . VAL A 1 114 ? -11.289 -9.734 -1.409 1.00 95.62 114 VAL A O 1
ATOM 928 N N . LEU A 1 115 ? -9.676 -8.230 -1.860 1.00 94.62 115 LEU A N 1
ATOM 929 C CA . LEU A 1 115 ? -8.689 -8.827 -0.960 1.00 94.62 115 LEU A CA 1
ATOM 930 C C . LEU A 1 115 ? -9.148 -8.760 0.493 1.00 94.62 115 LEU A C 1
ATOM 932 O O . LEU A 1 115 ? -9.172 -9.783 1.174 1.00 94.62 115 LEU A O 1
ATOM 936 N N . LEU A 1 116 ? -9.559 -7.583 0.957 1.00 95.81 116 LEU A N 1
ATOM 937 C CA . LEU A 1 116 ? -9.936 -7.359 2.349 1.00 95.81 116 LEU A CA 1
ATOM 938 C C . LEU A 1 116 ? -11.257 -8.030 2.737 1.00 95.81 116 LEU A C 1
ATOM 940 O O . LEU A 1 116 ? -11.390 -8.493 3.872 1.00 95.81 116 LEU A O 1
ATOM 944 N N . GLN A 1 117 ? -12.176 -8.235 1.789 1.00 95.38 117 GLN A N 1
ATOM 945 C CA . GLN A 1 117 ? -13.378 -9.039 2.029 1.00 95.38 117 GLN A CA 1
ATOM 946 C C . GLN A 1 117 ? -13.058 -10.475 2.464 1.00 95.38 117 GLN A C 1
ATOM 948 O O . GLN A 1 117 ? -13.798 -11.051 3.263 1.00 95.38 117 GLN A O 1
ATOM 953 N N . ARG A 1 118 ? -11.933 -11.055 2.021 1.00 93.50 118 ARG A N 1
ATOM 954 C CA . ARG A 1 118 ? -11.487 -12.392 2.467 1.00 93.50 118 ARG A CA 1
ATOM 955 C C . ARG A 1 118 ? -11.064 -12.414 3.936 1.00 93.50 118 ARG A C 1
ATOM 957 O O . ARG A 1 118 ? -11.104 -13.470 4.559 1.00 93.50 118 ARG A O 1
ATOM 964 N N . PHE A 1 119 ? -10.705 -11.255 4.482 1.00 94.19 119 PHE A N 1
ATOM 965 C CA . PHE A 1 119 ? -10.424 -11.035 5.899 1.00 94.19 119 PHE A CA 1
ATOM 966 C C . PHE A 1 119 ? -11.655 -10.486 6.641 1.00 94.19 119 PHE A C 1
ATOM 968 O O . PHE A 1 119 ? -11.564 -10.102 7.800 1.00 94.19 119 PHE A O 1
ATOM 975 N N . GLY A 1 120 ? -12.829 -10.442 6.005 1.00 95.69 120 GLY A N 1
ATOM 976 C CA . GLY A 1 120 ? -14.049 -9.931 6.627 1.00 95.69 120 GLY A CA 1
ATOM 977 C C . GLY A 1 120 ? -13.996 -8.438 6.948 1.00 95.69 120 GLY A C 1
ATOM 978 O O . GLY A 1 120 ? -14.631 -8.035 7.919 1.00 95.69 120 GLY A O 1
ATOM 979 N N . VAL A 1 121 ? -13.227 -7.661 6.178 1.00 97.12 121 VAL A N 1
ATOM 980 C CA . VAL A 1 121 ? -13.181 -6.193 6.220 1.00 97.12 121 VAL A CA 1
ATOM 981 C C . VAL A 1 121 ? -13.876 -5.665 4.963 1.00 97.12 121 VAL A C 1
ATOM 983 O O . VAL A 1 121 ? -13.441 -5.968 3.849 1.00 97.12 121 VAL A O 1
ATOM 986 N N . ASP A 1 122 ? -14.962 -4.904 5.114 1.00 96.38 122 ASP A N 1
ATOM 987 C CA . ASP A 1 122 ? -15.683 -4.309 3.976 1.00 96.38 122 ASP A CA 1
ATOM 988 C C . ASP A 1 122 ? -15.368 -2.819 3.826 1.00 96.38 122 ASP A C 1
ATOM 990 O O . ASP A 1 122 ? -15.856 -1.973 4.573 1.00 96.38 122 ASP A O 1
ATOM 994 N N . LEU A 1 123 ? -14.557 -2.496 2.818 1.00 96.38 123 LEU A N 1
ATOM 995 C CA . LEU A 1 123 ? -14.213 -1.112 2.515 1.00 96.38 123 LEU A CA 1
ATOM 996 C C . LEU A 1 123 ? -15.405 -0.341 1.932 1.00 96.38 123 LEU A C 1
ATOM 998 O O . LEU A 1 123 ? -16.085 -0.810 1.003 1.00 96.38 123 LEU A O 1
ATOM 1002 N N . GLN A 1 124 ? -15.581 0.895 2.406 1.00 94.88 124 GLN A N 1
ATOM 1003 C CA . GLN A 1 124 ? -16.452 1.891 1.776 1.00 94.88 124 GLN A CA 1
ATOM 1004 C C . GLN A 1 124 ? -15.870 2.373 0.448 1.00 94.88 124 GLN A C 1
ATOM 1006 O O . GLN A 1 124 ? -14.733 2.064 0.104 1.00 94.88 124 GLN A O 1
ATOM 1011 N N . ALA A 1 125 ? -16.652 3.144 -0.310 1.00 95.56 125 ALA A N 1
ATOM 1012 C CA . ALA A 1 125 ? -16.133 3.816 -1.496 1.00 95.56 125 ALA A CA 1
ATOM 1013 C C . ALA A 1 125 ? -14.886 4.657 -1.138 1.00 95.56 125 ALA A C 1
ATOM 1015 O O . ALA A 1 125 ? -14.885 5.327 -0.102 1.00 95.56 125 ALA A O 1
ATOM 1016 N N . PRO A 1 126 ? -13.830 4.626 -1.968 1.00 96.50 126 PRO A N 1
ATOM 1017 C CA . PRO A 1 126 ? -12.593 5.323 -1.663 1.00 96.50 126 PRO A CA 1
ATOM 1018 C C . PRO A 1 126 ? -12.796 6.831 -1.831 1.00 96.50 126 PRO A C 1
ATOM 1020 O O . PRO A 1 126 ? -13.534 7.271 -2.716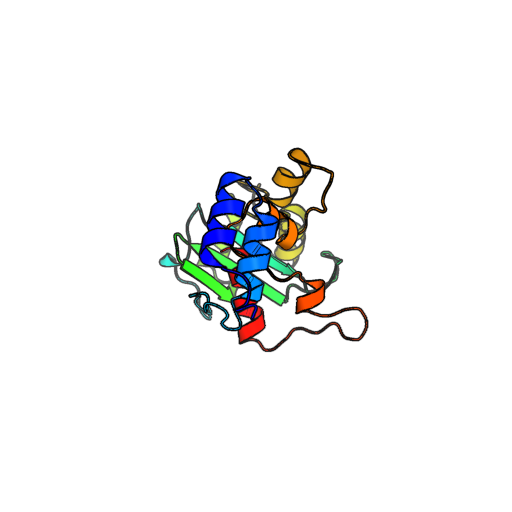 1.00 96.50 126 PRO A O 1
ATOM 1023 N N . ALA A 1 127 ? -12.091 7.634 -1.036 1.00 97.06 127 ALA A N 1
ATOM 1024 C CA . ALA A 1 127 ? -11.984 9.069 -1.292 1.00 97.06 127 ALA A CA 1
ATOM 1025 C C . ALA A 1 127 ? -11.155 9.342 -2.557 1.00 97.06 127 ALA A C 1
ATOM 1027 O O . ALA A 1 127 ? -11.392 10.324 -3.260 1.00 97.06 127 ALA A O 1
ATOM 1028 N N . PHE A 1 128 ? -10.186 8.470 -2.855 1.00 96.62 128 PHE A N 1
ATOM 1029 C CA . PHE A 1 128 ? -9.330 8.592 -4.029 1.00 96.62 128 PHE A CA 1
ATOM 1030 C C . PHE A 1 128 ? -8.757 7.238 -4.467 1.00 96.62 128 PHE A C 1
ATOM 1032 O O . PHE A 1 128 ? -8.343 6.442 -3.627 1.00 96.62 128 PHE A O 1
ATOM 1039 N N . ASP A 1 129 ? -8.689 7.011 -5.781 1.00 96.94 129 ASP A N 1
ATOM 1040 C CA . ASP A 1 129 ? -8.007 5.867 -6.398 1.00 96.94 129 ASP A CA 1
ATOM 1041 C C . ASP A 1 129 ? -6.978 6.389 -7.406 1.00 96.94 129 ASP A C 1
ATOM 1043 O O . ASP A 1 129 ? -7.335 6.922 -8.465 1.00 96.94 129 ASP A O 1
ATOM 1047 N N . ILE A 1 130 ? -5.692 6.257 -7.072 1.00 94.62 130 ILE A N 1
ATOM 1048 C CA . ILE A 1 130 ? -4.616 6.835 -7.887 1.00 94.62 130 ILE A CA 1
ATOM 1049 C 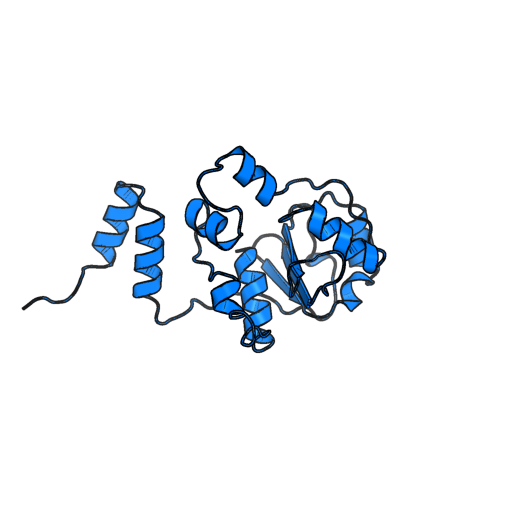C . ILE A 1 130 ? -4.418 6.089 -9.213 1.00 94.62 130 ILE A C 1
ATOM 1051 O O . ILE A 1 130 ? -4.074 6.713 -10.220 1.00 94.62 130 ILE A O 1
ATOM 1055 N N . ARG A 1 131 ? -4.707 4.780 -9.256 1.00 95.00 131 ARG A N 1
ATOM 1056 C CA . ARG A 1 131 ? -4.628 3.974 -10.483 1.00 95.00 131 ARG A CA 1
ATOM 1057 C C . ARG A 1 131 ? -5.667 4.462 -11.487 1.00 95.00 131 ARG A C 1
ATOM 1059 O O . ARG A 1 131 ? -5.355 4.660 -12.662 1.00 95.00 131 ARG A O 1
ATOM 1066 N N . LEU A 1 132 ? -6.892 4.702 -11.015 1.00 95.50 132 LEU A N 1
ATOM 1067 C CA . LEU A 1 132 ? -7.966 5.245 -11.843 1.00 95.50 132 LEU A CA 1
ATOM 1068 C C . LEU A 1 132 ? -7.695 6.700 -12.247 1.00 95.50 132 LEU A C 1
ATOM 1070 O O . LEU A 1 132 ? -7.899 7.057 -13.406 1.00 95.50 132 LEU A O 1
ATOM 1074 N N . ALA A 1 133 ? -7.203 7.531 -11.324 1.00 95.12 133 ALA A N 1
ATOM 1075 C CA . ALA A 1 133 ? -6.851 8.916 -11.621 1.00 95.12 133 ALA A CA 1
ATOM 1076 C C . ALA A 1 133 ? -5.798 9.002 -12.735 1.00 95.12 133 ALA A C 1
ATOM 1078 O O . ALA A 1 133 ? -6.002 9.724 -13.713 1.00 95.12 133 ALA A O 1
ATOM 1079 N N . LYS A 1 134 ? -4.713 8.219 -12.645 1.00 95.06 134 LYS A N 1
ATOM 1080 C CA . LYS A 1 134 ? -3.697 8.187 -13.701 1.00 95.06 134 LYS A CA 1
ATOM 1081 C C . LYS A 1 134 ? -4.271 7.660 -15.016 1.00 95.06 134 LYS A C 1
ATOM 1083 O O . LYS A 1 134 ? -3.979 8.244 -16.055 1.00 95.06 134 LYS A O 1
ATOM 1088 N N . TYR A 1 135 ? -5.108 6.620 -14.989 1.00 94.12 135 TYR A N 1
ATOM 1089 C CA . TYR A 1 135 ? -5.751 6.089 -16.199 1.00 94.12 135 TYR A CA 1
ATOM 1090 C C . TYR A 1 135 ? -6.567 7.154 -16.952 1.00 94.12 135 TYR A C 1
ATOM 1092 O O . TYR A 1 135 ? -6.566 7.183 -18.182 1.00 94.12 135 TYR A O 1
ATOM 1100 N N . LEU A 1 136 ? -7.239 8.053 -16.223 1.00 94.62 136 LEU A N 1
ATOM 1101 C CA . LEU A 1 136 ? -7.982 9.172 -16.810 1.00 94.62 136 LEU A CA 1
ATOM 1102 C C . LEU A 1 136 ? -7.070 10.291 -17.332 1.00 94.62 136 LEU A C 1
ATOM 1104 O O . LEU A 1 136 ? -7.423 10.951 -18.308 1.00 94.62 136 LEU A O 1
ATOM 1108 N N . LEU A 1 137 ? -5.919 10.517 -16.693 1.00 93.12 137 LEU A N 1
ATOM 1109 C CA . LEU A 1 137 ? -4.949 11.533 -17.111 1.00 93.12 137 LEU A CA 1
ATOM 1110 C C . LEU A 1 137 ? -4.172 11.125 -18.367 1.00 93.12 137 LEU A C 1
ATOM 1112 O O . LEU A 1 137 ? -3.975 11.952 -19.256 1.00 93.12 137 LEU A O 1
ATOM 1116 N N . SER A 1 138 ? -3.711 9.875 -18.439 1.00 89.50 138 SER A N 1
ATOM 1117 C CA . SER A 1 138 ? -2.932 9.355 -19.565 1.00 89.50 138 SER A CA 1
ATOM 1118 C C . SER A 1 138 ? -3.111 7.848 -19.734 1.00 89.50 138 SER A C 1
ATOM 1120 O O . SER A 1 138 ? -3.000 7.064 -18.787 1.00 89.50 138 SER A O 1
ATOM 1122 N N . THR A 1 139 ? -3.287 7.441 -20.990 1.00 89.62 139 THR A N 1
ATOM 1123 C CA . THR A 1 139 ? -3.318 6.035 -21.425 1.00 89.62 139 THR A CA 1
ATOM 1124 C C . THR A 1 139 ? -2.048 5.615 -22.169 1.00 89.62 139 THR A C 1
ATOM 1126 O O . THR A 1 139 ? -2.002 4.513 -22.709 1.00 89.62 139 THR A O 1
ATOM 1129 N N . VAL A 1 140 ? -1.034 6.487 -22.224 1.00 91.00 140 VAL A N 1
ATOM 1130 C CA . VAL A 1 140 ? 0.217 6.224 -22.950 1.00 91.00 140 VAL A CA 1
ATOM 1131 C C . VAL A 1 140 ? 1.091 5.242 -22.175 1.00 91.00 140 VAL A C 1
ATOM 1133 O O . VAL A 1 140 ? 1.534 4.240 -22.730 1.00 91.00 140 VAL A O 1
ATOM 1136 N N . GLU A 1 141 ? 1.324 5.518 -20.895 1.00 91.81 141 GLU A N 1
ATOM 1137 C CA . GLU A 1 141 ? 2.112 4.671 -20.003 1.00 91.81 141 GLU A CA 1
ATOM 1138 C C . GLU A 1 141 ? 1.233 3.621 -19.307 1.00 91.81 141 GLU A C 1
ATOM 1140 O O . GLU A 1 141 ? 0.003 3.743 -19.284 1.00 91.81 141 GLU A O 1
ATOM 1145 N N . ASP A 1 142 ? 1.836 2.614 -18.674 1.00 91.44 142 ASP A N 1
ATOM 1146 C CA . ASP A 1 142 ? 1.100 1.719 -17.775 1.00 91.44 142 ASP A CA 1
ATOM 1147 C C . ASP A 1 142 ? 0.626 2.447 -16.501 1.00 91.44 142 ASP A C 1
ATOM 1149 O O . ASP A 1 142 ? 0.917 3.623 -16.278 1.00 91.44 142 ASP A O 1
ATOM 1153 N N . ASN A 1 143 ? -0.190 1.769 -15.695 1.00 92.81 143 ASN A N 1
ATOM 1154 C CA . ASN A 1 143 ? -0.769 2.348 -14.482 1.00 92.81 143 ASN A CA 1
ATOM 1155 C C . ASN A 1 143 ? -0.112 1.819 -13.206 1.00 92.81 143 ASN A C 1
ATOM 1157 O O . ASN A 1 143 ? -0.764 1.858 -12.168 1.00 92.81 143 ASN A O 1
ATOM 1161 N N . GLU A 1 144 ? 1.117 1.305 -13.288 1.00 92.62 144 GLU A N 1
ATOM 1162 C CA . GLU A 1 144 ? 1.828 0.770 -12.129 1.00 92.62 144 GLU A CA 1
ATOM 1163 C C . GLU A 1 144 ? 2.343 1.883 -11.210 1.00 92.62 144 GLU A C 1
ATOM 1165 O O . GLU A 1 144 ? 2.645 2.990 -11.662 1.00 92.62 144 GLU A O 1
ATOM 1170 N N . ILE A 1 145 ? 2.468 1.596 -9.908 1.00 92.75 145 ILE A N 1
ATOM 1171 C CA . ILE A 1 145 ? 2.893 2.594 -8.907 1.00 92.75 145 ILE A CA 1
ATOM 1172 C C . ILE A 1 145 ? 4.253 3.194 -9.280 1.00 92.75 145 ILE A C 1
ATOM 1174 O O . ILE A 1 145 ? 4.403 4.410 -9.229 1.00 92.75 145 ILE A O 1
ATOM 1178 N N . ALA A 1 146 ? 5.218 2.377 -9.717 1.00 91.44 146 ALA A N 1
ATOM 1179 C CA . ALA A 1 146 ? 6.547 2.853 -10.116 1.00 91.44 146 ALA A CA 1
ATOM 1180 C C . ALA A 1 146 ? 6.485 3.854 -11.282 1.00 91.44 146 ALA A C 1
ATOM 1182 O O . ALA A 1 146 ? 7.146 4.893 -11.257 1.00 91.44 146 ALA A O 1
ATOM 1183 N N . THR A 1 147 ? 5.623 3.601 -12.266 1.00 90.75 147 THR A N 1
ATOM 1184 C CA . THR A 1 147 ? 5.384 4.511 -13.392 1.00 90.75 147 THR A CA 1
ATOM 1185 C C . THR A 1 147 ? 4.714 5.802 -12.934 1.00 90.75 147 THR A C 1
ATOM 1187 O O . THR A 1 147 ? 5.142 6.893 -13.311 1.00 90.75 147 THR A O 1
ATOM 1190 N N . ILE A 1 148 ? 3.694 5.704 -12.076 1.00 91.81 148 ILE A N 1
ATOM 1191 C CA . ILE A 1 148 ? 3.016 6.869 -11.488 1.00 91.81 148 ILE A CA 1
ATOM 1192 C C . ILE A 1 148 ? 4.015 7.722 -10.692 1.00 91.81 148 ILE A C 1
ATOM 1194 O O . ILE A 1 148 ? 4.061 8.940 -10.878 1.00 91.81 148 ILE A O 1
ATOM 1198 N N . ALA A 1 149 ? 4.846 7.094 -9.859 1.00 90.00 149 ALA A N 1
ATOM 1199 C CA . ALA A 1 149 ? 5.890 7.748 -9.078 1.00 90.00 149 ALA A CA 1
ATOM 1200 C C . ALA A 1 149 ? 6.940 8.412 -9.981 1.00 90.00 149 ALA A C 1
ATOM 1202 O O . ALA A 1 149 ? 7.333 9.551 -9.740 1.00 90.00 149 ALA A O 1
ATOM 1203 N N . SER A 1 150 ? 7.333 7.773 -11.084 1.00 87.25 150 SER A N 1
ATOM 1204 C CA . SER A 1 150 ? 8.289 8.379 -12.013 1.00 87.25 150 SER A CA 1
ATOM 1205 C C . SER A 1 150 ? 7.723 9.599 -12.754 1.00 87.25 150 SER A C 1
ATOM 1207 O O . SER A 1 150 ? 8.430 10.578 -12.998 1.00 87.25 150 SER A O 1
ATOM 1209 N N . LEU A 1 151 ? 6.433 9.578 -13.097 1.00 87.25 151 LEU A N 1
ATOM 1210 C CA . LEU A 1 151 ? 5.777 10.675 -13.815 1.00 87.25 151 LEU A CA 1
ATOM 1211 C C . LEU A 1 151 ? 5.419 11.860 -12.904 1.00 87.25 151 LEU A C 1
ATOM 1213 O O . LEU A 1 151 ? 5.568 13.024 -13.299 1.00 87.25 151 LEU A O 1
ATOM 1217 N N . TYR A 1 152 ? 4.917 11.571 -11.703 1.00 86.75 152 TYR A N 1
ATOM 1218 C CA . TYR A 1 152 ? 4.272 12.559 -10.831 1.00 86.75 152 TYR A CA 1
ATOM 1219 C C . TYR A 1 152 ? 4.889 12.663 -9.432 1.00 86.75 152 TYR A C 1
ATOM 1221 O O . TYR A 1 152 ? 4.667 13.672 -8.762 1.00 86.75 152 TYR A O 1
ATOM 1229 N N . GLY A 1 153 ? 5.650 11.660 -9.003 1.00 81.38 153 GLY A N 1
ATOM 1230 C CA . GLY A 1 153 ? 6.304 11.606 -7.699 1.00 81.38 153 GLY A CA 1
ATOM 1231 C C . GLY A 1 153 ? 7.647 12.335 -7.652 1.00 81.38 153 GLY A C 1
ATOM 1232 O O . GLY A 1 153 ? 8.159 12.848 -8.652 1.00 81.38 153 GLY A O 1
ATOM 1233 N N . GLN A 1 154 ? 8.206 12.399 -6.446 1.00 73.81 154 GLN A N 1
ATOM 1234 C CA . GLN A 1 154 ? 9.512 13.011 -6.167 1.00 73.81 154 GLN A CA 1
ATOM 1235 C C . GLN A 1 154 ? 10.611 11.958 -5.988 1.00 73.81 154 GLN A C 1
ATOM 1237 O O . GLN A 1 154 ? 11.783 12.224 -6.250 1.00 73.81 154 GLN A O 1
ATOM 1242 N N . THR A 1 155 ? 10.212 10.760 -5.578 1.00 72.81 155 THR A N 1
ATOM 1243 C CA . THR A 1 155 ? 11.063 9.639 -5.193 1.00 72.81 155 THR A CA 1
ATOM 1244 C C . THR A 1 155 ? 11.120 8.603 -6.305 1.00 72.81 155 THR A C 1
ATOM 1246 O O . THR A 1 155 ? 10.134 8.325 -6.989 1.00 72.81 155 THR A O 1
ATOM 1249 N N . TYR A 1 156 ? 12.305 8.029 -6.499 1.00 78.69 156 TYR A N 1
ATOM 1250 C CA . TYR A 1 156 ? 12.461 6.876 -7.373 1.00 78.69 156 TYR A CA 1
ATOM 1251 C C . TYR A 1 156 ? 11.928 5.632 -6.663 1.00 78.69 156 TYR A C 1
ATOM 1253 O O . TYR A 1 156 ? 12.343 5.331 -5.546 1.00 78.69 156 TYR A O 1
ATOM 1261 N N . LEU A 1 157 ? 11.041 4.901 -7.333 1.00 87.00 157 LEU A N 1
ATOM 1262 C CA . LEU A 1 157 ? 10.499 3.639 -6.851 1.00 87.00 157 LEU A CA 1
ATOM 1263 C C . LEU A 1 157 ? 10.945 2.518 -7.790 1.00 87.00 157 LEU A C 1
ATOM 1265 O O . LEU A 1 157 ? 10.720 2.585 -8.999 1.00 87.00 157 LEU A O 1
ATOM 1269 N N . VAL A 1 158 ? 11.569 1.488 -7.220 1.00 88.06 158 VAL A N 1
ATOM 1270 C CA . VAL A 1 158 ? 11.922 0.267 -7.952 1.00 88.06 158 VAL A CA 1
ATOM 1271 C C . VAL A 1 158 ? 10.634 -0.432 -8.384 1.00 88.06 158 VAL A C 1
ATOM 1273 O O . VAL A 1 158 ? 9.684 -0.523 -7.611 1.00 88.06 158 VAL A O 1
ATOM 1276 N N . ASP A 1 159 ? 10.577 -0.932 -9.615 1.00 89.56 159 ASP A N 1
ATOM 1277 C CA . ASP A 1 159 ? 9.415 -1.679 -10.080 1.00 89.56 159 ASP A CA 1
ATOM 1278 C C . ASP A 1 159 ? 9.307 -3.051 -9.388 1.00 89.56 159 ASP A C 1
ATOM 1280 O O . ASP A 1 159 ? 10.308 -3.685 -9.041 1.00 89.56 159 ASP A O 1
ATOM 1284 N N . ASP A 1 160 ? 8.075 -3.526 -9.198 1.00 91.38 160 ASP A N 1
ATOM 1285 C CA . ASP A 1 160 ? 7.802 -4.778 -8.481 1.00 91.38 160 ASP A CA 1
ATOM 1286 C C . ASP A 1 160 ? 8.454 -5.994 -9.152 1.00 91.38 160 ASP A C 1
ATOM 1288 O O . ASP A 1 160 ? 8.827 -6.963 -8.494 1.00 91.38 160 ASP A O 1
ATOM 1292 N N . GLU A 1 161 ? 8.626 -5.956 -10.467 1.00 90.06 161 GLU A N 1
ATOM 1293 C CA . GLU A 1 161 ? 9.227 -7.046 -11.217 1.00 90.06 161 GLU A CA 1
ATOM 1294 C C . GLU A 1 161 ? 10.744 -7.146 -10.975 1.00 90.06 161 GLU A C 1
ATOM 1296 O O . GLU A 1 161 ? 11.278 -8.249 -10.828 1.00 90.06 161 GLU A O 1
ATOM 1301 N N . THR A 1 162 ? 11.433 -6.010 -10.875 1.00 90.38 162 THR A N 1
ATOM 1302 C CA . THR A 1 162 ? 12.833 -5.912 -10.453 1.00 90.38 162 THR A CA 1
ATOM 1303 C C . THR A 1 162 ? 12.989 -6.269 -8.978 1.00 90.38 162 THR A C 1
ATOM 1305 O O . THR A 1 162 ? 13.911 -7.009 -8.631 1.00 90.38 162 THR A O 1
ATOM 1308 N N . PHE A 1 163 ? 12.087 -5.794 -8.115 1.00 92.50 163 PHE A N 1
ATOM 1309 C CA . PHE A 1 163 ? 12.155 -6.026 -6.671 1.00 92.50 163 PHE A CA 1
ATOM 1310 C C . PHE A 1 163 ? 11.900 -7.494 -6.292 1.00 92.50 163 PHE A C 1
ATOM 1312 O O . PHE A 1 163 ? 12.702 -8.103 -5.582 1.00 92.50 163 PHE A O 1
ATOM 1319 N N . TYR A 1 164 ? 10.812 -8.090 -6.790 1.00 92.50 164 TYR A N 1
ATOM 1320 C CA . TYR A 1 164 ? 10.452 -9.481 -6.498 1.00 92.50 164 TYR A CA 1
ATOM 1321 C C . TYR A 1 164 ? 11.141 -10.490 -7.416 1.00 92.50 164 TYR A C 1
ATOM 1323 O O . TYR A 1 164 ? 11.219 -11.670 -7.077 1.00 92.50 164 TYR A O 1
ATOM 1331 N N . GLY A 1 165 ? 11.618 -10.066 -8.585 1.00 91.62 165 GLY A N 1
ATOM 1332 C CA . GLY A 1 165 ? 12.106 -10.949 -9.638 1.00 91.62 165 GLY A CA 1
ATOM 1333 C C . GLY A 1 165 ? 10.991 -11.516 -10.527 1.00 91.62 165 GLY A C 1
ATOM 1334 O O . GLY A 1 165 ? 9.794 -11.349 -10.289 1.00 91.62 165 GLY A O 1
ATOM 1335 N N . LYS A 1 166 ? 11.395 -12.246 -11.576 1.00 87.94 166 LYS A N 1
ATOM 1336 C CA . LYS A 1 166 ? 10.491 -12.782 -12.610 1.00 87.94 166 LYS A CA 1
ATOM 1337 C C . LYS A 1 166 ? 10.350 -14.299 -12.574 1.00 87.94 166 LYS A C 1
ATOM 1339 O O . LYS A 1 166 ? 11.328 -15.031 -12.384 1.00 87.94 166 LYS A O 1
ATOM 1344 N N . GLY A 1 167 ? 9.145 -14.776 -12.894 1.00 87.38 167 GLY A N 1
ATOM 1345 C CA . GLY A 1 167 ? 8.851 -16.191 -13.125 1.00 87.38 167 GLY A CA 1
ATOM 1346 C C . GLY A 1 167 ? 9.277 -17.074 -11.953 1.00 87.38 167 GLY A C 1
ATOM 1347 O O . GLY A 1 167 ? 8.917 -16.818 -10.811 1.00 87.38 167 GLY A O 1
ATOM 1348 N N . VAL A 1 168 ? 10.092 -18.094 -12.226 1.00 84.75 168 VAL A N 1
ATOM 1349 C CA . VAL A 1 168 ? 10.577 -19.042 -11.202 1.00 84.75 168 VAL A CA 1
ATOM 1350 C C . VAL A 1 168 ? 11.522 -18.428 -10.168 1.00 84.75 168 VAL A C 1
ATOM 1352 O O . VAL A 1 168 ? 11.758 -19.038 -9.131 1.00 84.75 168 VAL A O 1
ATOM 1355 N N . LYS A 1 169 ? 12.090 -17.249 -10.447 1.00 89.00 169 LYS A N 1
ATOM 1356 C CA . LYS A 1 169 ? 12.953 -16.524 -9.505 1.00 89.00 169 LYS A CA 1
ATOM 1357 C C . LYS A 1 169 ? 12.175 -15.528 -8.645 1.00 89.00 169 LYS A C 1
ATOM 1359 O O . LYS A 1 169 ? 12.799 -14.865 -7.825 1.00 89.00 169 LYS A O 1
ATOM 1364 N N . LYS A 1 170 ? 10.856 -15.407 -8.846 1.00 91.56 170 LYS A N 1
ATOM 1365 C CA . LYS A 1 170 ? 10.015 -14.493 -8.078 1.00 91.56 170 LYS A CA 1
ATOM 1366 C C . LYS A 1 170 ? 9.979 -14.938 -6.614 1.00 91.56 170 LYS A C 1
ATOM 1368 O O . LYS A 1 170 ? 9.574 -16.063 -6.326 1.00 91.56 170 LYS A O 1
ATOM 1373 N N . ALA A 1 171 ? 10.393 -14.069 -5.703 1.00 93.44 171 ALA A N 1
ATOM 1374 C CA . ALA A 1 171 ? 10.412 -14.328 -4.268 1.00 93.44 171 ALA A CA 1
ATOM 1375 C C . ALA A 1 171 ? 10.192 -13.028 -3.492 1.00 93.44 171 ALA A C 1
ATOM 1377 O O . ALA A 1 171 ? 10.521 -11.949 -3.975 1.00 93.44 171 ALA A O 1
ATOM 1378 N N . ILE A 1 172 ? 9.652 -13.139 -2.280 1.00 93.50 172 ILE A N 1
ATOM 1379 C CA . ILE A 1 172 ? 9.635 -12.020 -1.337 1.00 93.50 172 ILE A CA 1
ATOM 1380 C C . ILE A 1 172 ? 11.046 -11.919 -0.739 1.00 93.50 172 ILE A C 1
ATOM 1382 O O . ILE A 1 172 ? 11.547 -12.935 -0.243 1.00 93.50 172 ILE A O 1
ATOM 1386 N N . PRO A 1 173 ? 11.711 -10.751 -0.818 1.00 93.44 173 PRO A N 1
ATOM 1387 C CA . PRO A 1 173 ? 13.016 -10.544 -0.198 1.00 93.44 173 PRO A CA 1
ATOM 1388 C C . PRO A 1 173 ? 12.971 -10.626 1.335 1.00 93.44 173 PRO A C 1
ATOM 1390 O O . PRO A 1 173 ? 11.968 -10.983 1.948 1.00 93.44 173 PRO A O 1
ATOM 1393 N N . GLU A 1 174 ? 14.091 -10.282 1.968 1.00 95.50 174 GLU A N 1
ATOM 1394 C CA . GLU A 1 174 ? 14.160 -10.129 3.421 1.00 95.50 174 GLU A CA 1
ATOM 1395 C C . GLU A 1 174 ? 13.055 -9.197 3.947 1.00 95.50 174 GLU A C 1
ATOM 1397 O O . GLU A 1 174 ? 12.764 -8.172 3.330 1.00 95.50 174 GLU A O 1
ATOM 1402 N N . ARG A 1 175 ? 12.475 -9.541 5.105 1.00 94.94 175 ARG A N 1
ATOM 1403 C CA . ARG A 1 175 ? 11.351 -8.828 5.728 1.00 94.94 175 ARG A CA 1
ATOM 1404 C C . ARG A 1 175 ? 11.560 -7.315 5.787 1.00 94.94 175 ARG A C 1
ATOM 1406 O O . ARG A 1 175 ? 10.666 -6.584 5.387 1.00 94.94 175 ARG A O 1
ATOM 1413 N N . GLU A 1 176 ? 12.715 -6.848 6.255 1.00 94.19 176 GLU A N 1
ATOM 1414 C CA . GLU A 1 176 ? 12.977 -5.407 6.386 1.00 94.19 176 GLU A CA 1
ATOM 1415 C C . GLU A 1 176 ? 12.943 -4.701 5.027 1.00 94.19 176 GLU A C 1
ATOM 1417 O O . GLU A 1 176 ? 12.222 -3.722 4.869 1.00 94.19 176 GLU A O 1
ATOM 1422 N N . LYS A 1 177 ? 13.608 -5.270 4.013 1.00 93.88 177 LYS A N 1
ATOM 1423 C CA . LYS A 1 177 ? 13.591 -4.744 2.637 1.00 93.88 177 LYS A CA 1
ATOM 1424 C C . LYS A 1 177 ? 12.204 -4.780 2.011 1.00 93.88 177 LYS A C 1
ATOM 1426 O O . LYS A 1 177 ? 11.843 -3.883 1.259 1.00 93.88 177 LYS A O 1
ATOM 1431 N N . PHE A 1 178 ? 11.436 -5.832 2.286 1.00 95.94 178 PHE A N 1
ATOM 1432 C CA . PHE A 1 178 ? 10.053 -5.940 1.837 1.00 95.94 178 PHE A CA 1
ATOM 1433 C C . PHE A 1 178 ? 9.190 -4.826 2.432 1.00 95.94 178 PHE A C 1
ATOM 1435 O O . PHE A 1 178 ? 8.492 -4.142 1.691 1.00 95.94 178 PHE A O 1
ATOM 1442 N N . LEU A 1 179 ? 9.271 -4.602 3.743 1.00 96.75 179 LEU A N 1
ATOM 1443 C CA . LEU A 1 179 ? 8.486 -3.568 4.416 1.00 96.75 179 LEU A CA 1
ATOM 1444 C C . LEU A 1 179 ? 8.926 -2.152 4.028 1.00 96.75 179 LEU A C 1
ATOM 1446 O O . LEU A 1 179 ? 8.068 -1.292 3.842 1.00 96.75 179 LEU A O 1
ATOM 1450 N N . GLU A 1 180 ? 10.226 -1.931 3.826 1.00 94.69 180 GLU A N 1
ATOM 1451 C CA . GLU A 1 180 ? 10.754 -0.681 3.273 1.00 94.69 180 GLU A CA 1
ATOM 1452 C C . GLU A 1 180 ? 10.199 -0.430 1.866 1.00 94.69 180 GLU A C 1
ATOM 1454 O O . GLU A 1 180 ? 9.691 0.652 1.591 1.00 94.69 180 GLU A O 1
ATOM 1459 N N . HIS A 1 181 ? 10.190 -1.448 0.996 1.00 94.25 181 HIS A N 1
ATOM 1460 C CA . HIS A 1 181 ? 9.596 -1.343 -0.341 1.00 94.25 181 HIS A CA 1
ATOM 1461 C C . HIS A 1 181 ? 8.109 -0.979 -0.290 1.00 94.25 181 HIS A C 1
ATOM 1463 O O . HIS A 1 181 ? 7.657 -0.146 -1.075 1.00 94.25 181 HIS A O 1
ATOM 1469 N N . LEU A 1 182 ? 7.344 -1.539 0.655 1.00 95.94 182 LEU A N 1
ATOM 1470 C CA . LEU A 1 182 ? 5.943 -1.147 0.849 1.00 95.94 182 LEU A CA 1
ATOM 1471 C C . LEU A 1 182 ? 5.802 0.308 1.308 1.00 95.94 182 LEU A C 1
ATOM 1473 O O . LEU A 1 182 ? 4.909 1.003 0.828 1.00 95.94 182 LEU A O 1
ATOM 1477 N N . ALA A 1 183 ? 6.668 0.774 2.209 1.00 94.94 183 ALA A N 1
ATOM 1478 C CA . ALA A 1 183 ? 6.671 2.163 2.656 1.00 94.94 183 ALA A CA 1
ATOM 1479 C C . ALA A 1 183 ? 7.049 3.125 1.514 1.00 94.94 183 ALA A C 1
ATOM 1481 O O . ALA A 1 183 ? 6.383 4.143 1.333 1.00 94.94 183 ALA A O 1
ATOM 1482 N N . CYS A 1 184 ? 8.031 2.771 0.677 1.00 92.25 184 CYS A N 1
ATOM 1483 C CA . CYS A 1 184 ? 8.438 3.554 -0.496 1.00 92.25 184 CYS A CA 1
ATOM 1484 C C . CYS A 1 184 ? 7.299 3.777 -1.499 1.00 92.25 184 CYS A C 1
ATOM 1486 O O . CYS A 1 184 ? 7.291 4.791 -2.192 1.00 92.25 184 CYS A O 1
ATOM 1488 N N . LYS A 1 185 ? 6.315 2.869 -1.577 1.00 93.19 185 LYS A N 1
ATOM 1489 C CA . LYS A 1 185 ? 5.128 3.032 -2.438 1.00 93.19 185 LYS A CA 1
ATOM 1490 C C . LYS A 1 185 ? 4.208 4.182 -2.000 1.00 93.19 185 LYS A C 1
ATOM 1492 O O . LYS A 1 185 ? 3.330 4.570 -2.768 1.00 93.19 185 LYS A O 1
ATOM 1497 N N . LEU A 1 186 ? 4.383 4.693 -0.781 1.00 92.06 186 LEU A N 1
ATOM 1498 C CA . LEU A 1 186 ? 3.566 5.747 -0.173 1.00 92.06 186 LEU A CA 1
ATOM 1499 C C . LEU A 1 186 ? 4.315 7.072 0.028 1.00 92.06 186 LEU A C 1
ATOM 1501 O O . LEU A 1 186 ? 3.688 8.043 0.456 1.00 92.06 186 LEU A O 1
ATOM 1505 N N . ALA A 1 187 ? 5.626 7.082 -0.226 1.00 84.06 187 ALA A N 1
ATOM 1506 C CA . ALA A 1 187 ? 6.510 8.230 -0.044 1.00 84.06 187 ALA A CA 1
ATOM 1507 C C . ALA A 1 187 ? 6.406 9.260 -1.181 1.00 84.06 187 ALA A C 1
ATOM 1509 O O . ALA A 1 187 ? 6.074 8.875 -2.327 1.00 84.06 187 ALA A O 1
#

InterPro domains:
  IPR002562 3'-5' exonuclease domain [SM00474] (38-187)
  IPR012337 Ribonuclease H-like superfamily [SSF53098] (38-185)
  IPR036397 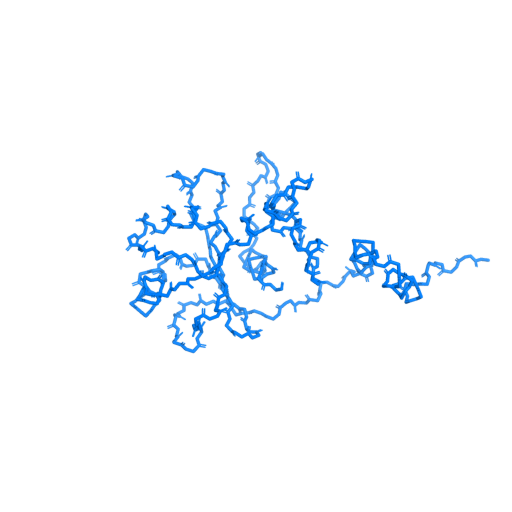Ribonuclease H superfamily [G3DSA:3.30.420.10] (35-187)
  IPR054690 DNA polymerase I, 3'-5' exonuclease domain [PF22619] (56-186)

Foldseek 3Di:
DDPDDPLVVVLVVCVVVVVLLVNQVSVVVVPPPDPQDDAEEDPADDPQQDDLAKEKEFDFLDDDLQPTAGQWMKIHDVSYIYIYRPPCNCVVPSNLVCQQPHQHHYADPVSVQSNCVVVVRHGDHHPYHQLVVVVVVDPPDHSFLQVCCSVPNDHHADGQCVQQHDDPSGHQDDPVSNRSNNRSSVD

Radius of gyration: 18.14 Å; chains: 1; bounding box: 58×43×41 Å